Protein AF-A0A429G322-F1 (afdb_monomer)

Radius of gyration: 17.72 Å; Cα contacts (8 Å, |Δi|>4): 418; chains: 1; bounding box: 42×42×48 Å

pLDDT: mean 86.65, std 11.66, range [36.91, 97.56]

Structure (mmCIF, N/CA/C/O backbone):
data_AF-A0A429G322-F1
#
_entry.id   AF-A0A429G322-F1
#
loop_
_atom_site.group_PDB
_atom_site.id
_atom_site.type_symbol
_atom_site.label_atom_id
_atom_site.label_alt_id
_atom_site.label_comp_id
_atom_site.label_asym_id
_atom_site.label_entity_id
_atom_site.label_seq_id
_atom_site.pdbx_PDB_ins_code
_atom_site.Cartn_x
_atom_site.Cartn_y
_atom_site.Cartn_z
_atom_site.occupancy
_atom_site.B_iso_or_equiv
_atom_site.auth_seq_id
_atom_site.auth_comp_id
_atom_site.auth_asym_id
_atom_site.auth_atom_id
_atom_site.pdbx_PDB_model_num
ATOM 1 N N . MET A 1 1 ? 3.717 12.716 -24.609 1.00 58.66 1 MET A N 1
ATOM 2 C CA . MET A 1 1 ? 3.778 13.149 -23.199 1.00 58.66 1 MET A CA 1
ATOM 3 C C . MET A 1 1 ? 2.599 12.546 -22.462 1.00 58.66 1 MET A C 1
ATOM 5 O O . MET A 1 1 ? 1.474 12.696 -22.929 1.00 58.66 1 MET A O 1
ATOM 9 N N . LEU A 1 2 ? 2.857 11.834 -21.370 1.00 76.75 2 LEU A N 1
ATOM 10 C CA . LEU A 1 2 ? 1.829 11.189 -20.549 1.00 76.75 2 LEU A CA 1
ATOM 11 C C . LEU A 1 2 ? 1.474 12.109 -19.375 1.00 76.75 2 LEU A C 1
ATOM 13 O O . LEU A 1 2 ? 2.345 12.768 -18.805 1.00 76.75 2 LEU A O 1
ATOM 17 N N . SER A 1 3 ? 0.197 12.182 -19.001 1.00 86.69 3 SER A N 1
ATOM 18 C CA . SER A 1 3 ? -0.190 12.891 -17.778 1.00 86.69 3 SER A CA 1
ATOM 19 C C . SER A 1 3 ? 0.014 11.977 -16.568 1.00 86.69 3 SER A C 1
ATOM 21 O O . SER A 1 3 ? -0.211 10.767 -16.638 1.00 86.69 3 SER A O 1
ATOM 23 N N . ARG A 1 4 ? 0.401 12.550 -15.422 1.00 86.88 4 ARG A N 1
ATOM 24 C CA . ARG A 1 4 ? 0.518 11.805 -14.152 1.00 86.88 4 ARG A CA 1
ATOM 25 C C . ARG A 1 4 ? -0.772 11.057 -13.808 1.00 86.88 4 ARG A C 1
ATOM 27 O O . ARG A 1 4 ? -0.723 9.937 -13.308 1.00 86.88 4 ARG A O 1
ATOM 34 N N . ARG A 1 5 ? -1.916 11.679 -14.097 1.00 87.69 5 ARG A N 1
ATOM 35 C CA . ARG A 1 5 ? -3.241 11.096 -13.900 1.00 87.69 5 ARG A CA 1
ATOM 36 C C . ARG A 1 5 ? -3.455 9.849 -14.761 1.00 87.69 5 ARG A C 1
ATOM 38 O O . ARG A 1 5 ? -3.854 8.833 -14.212 1.00 87.69 5 ARG A O 1
ATOM 45 N N . ALA A 1 6 ? -3.112 9.896 -16.049 1.00 89.50 6 ALA A N 1
ATOM 46 C CA . ALA A 1 6 ? -3.238 8.740 -16.939 1.00 89.50 6 ALA A CA 1
ATOM 47 C C . ALA A 1 6 ? -2.367 7.557 -16.477 1.00 89.50 6 ALA A C 1
ATOM 49 O O . ALA A 1 6 ? -2.791 6.407 -16.536 1.00 89.50 6 ALA A O 1
ATOM 50 N N . ILE A 1 7 ? -1.166 7.833 -15.952 1.00 91.75 7 ILE A N 1
ATOM 51 C CA . ILE A 1 7 ? -0.297 6.789 -15.386 1.00 91.75 7 ILE A CA 1
ATOM 52 C C . ILE A 1 7 ? -0.931 6.180 -14.128 1.00 91.75 7 ILE A C 1
ATOM 54 O O . ILE A 1 7 ? -0.964 4.961 -13.982 1.00 91.75 7 ILE A O 1
ATOM 58 N N . GLN A 1 8 ? -1.467 7.010 -13.227 1.00 92.31 8 GLN A N 1
ATOM 59 C CA . GLN A 1 8 ? -2.186 6.534 -12.040 1.00 92.31 8 GLN A CA 1
ATOM 60 C C . GLN A 1 8 ? -3.413 5.687 -12.410 1.00 92.31 8 GLN A C 1
ATOM 62 O O . GLN A 1 8 ? -3.610 4.631 -11.817 1.00 92.31 8 GLN A O 1
ATOM 67 N N . GLU A 1 9 ? -4.193 6.100 -13.410 1.00 92.06 9 GLU A N 1
ATOM 68 C CA . GLU A 1 9 ? -5.345 5.345 -13.923 1.00 92.06 9 GLU A CA 1
ATOM 69 C C . GLU A 1 9 ? -4.908 3.988 -14.508 1.00 92.06 9 GLU A C 1
ATOM 71 O O . GLU A 1 9 ? -5.456 2.956 -14.125 1.00 92.06 9 GLU A O 1
ATOM 76 N N . SER A 1 10 ? -3.839 3.953 -15.313 1.00 93.31 10 SER A N 1
ATOM 77 C CA . SER A 1 10 ? -3.232 2.709 -15.825 1.00 93.31 10 SER A CA 1
ATOM 78 C C . SER A 1 10 ? -2.781 1.762 -14.702 1.00 93.31 10 SER A C 1
ATOM 80 O O . SER A 1 10 ? -2.973 0.547 -14.786 1.00 93.31 10 SER A O 1
ATOM 82 N N . ILE A 1 11 ? -2.219 2.294 -13.612 1.00 94.56 11 ILE A N 1
ATOM 83 C CA . ILE A 1 11 ? -1.847 1.501 -12.429 1.00 94.56 11 ILE A CA 1
ATOM 84 C C . ILE A 1 11 ? -3.094 0.926 -11.745 1.00 94.56 11 ILE A C 1
ATOM 86 O O . ILE A 1 11 ? -3.113 -0.258 -11.408 1.00 94.56 11 ILE A O 1
ATOM 90 N N . MET A 1 12 ? -4.150 1.725 -11.574 1.00 93.50 12 MET A N 1
ATOM 91 C CA . MET A 1 12 ? -5.413 1.258 -10.990 1.00 93.50 12 MET A CA 1
ATOM 92 C C . MET A 1 12 ? -6.066 0.160 -11.839 1.00 93.50 12 MET A C 1
ATOM 94 O O . MET A 1 12 ? -6.588 -0.802 -11.279 1.00 93.50 12 MET A O 1
ATOM 98 N N . GLU A 1 13 ? -6.008 0.255 -13.168 1.00 93.06 13 GLU A N 1
ATOM 99 C CA . GLU A 1 13 ? -6.489 -0.797 -14.073 1.00 93.06 13 GLU A CA 1
ATOM 100 C C . GLU A 1 13 ? -5.686 -2.095 -13.942 1.00 93.06 13 GLU A C 1
ATOM 102 O O . GLU A 1 13 ? -6.265 -3.182 -13.919 1.00 93.06 13 GLU A O 1
ATOM 107 N N . LYS A 1 14 ? -4.355 -2.006 -13.829 1.00 94.06 14 LYS A N 1
ATOM 108 C CA . LYS A 1 14 ? -3.494 -3.178 -13.598 1.00 94.06 14 LYS A CA 1
ATOM 109 C C . LYS A 1 14 ? -3.838 -3.867 -12.273 1.00 94.06 14 LYS A C 1
ATOM 111 O O . LYS A 1 14 ? -3.933 -5.092 -12.242 1.00 94.06 14 LYS A O 1
ATOM 116 N N . ILE A 1 15 ? -4.083 -3.089 -11.215 1.00 94.00 15 ILE A N 1
ATOM 117 C CA . ILE A 1 15 ? -4.537 -3.597 -9.909 1.00 94.00 15 ILE A CA 1
ATOM 118 C C . ILE A 1 15 ? -5.898 -4.291 -10.048 1.00 94.00 15 ILE A C 1
ATOM 120 O O . ILE A 1 15 ? -6.074 -5.404 -9.560 1.00 94.00 15 ILE A O 1
ATOM 124 N N . ASP A 1 16 ? -6.853 -3.674 -10.748 1.00 91.50 16 ASP A N 1
ATOM 125 C CA . ASP A 1 16 ? -8.204 -4.217 -10.944 1.00 91.50 16 ASP A CA 1
ATOM 126 C C . ASP A 1 16 ? -8.202 -5.604 -11.598 1.00 91.50 16 ASP A C 1
ATOM 128 O O . ASP A 1 16 ? -8.959 -6.483 -11.191 1.00 91.50 16 ASP A O 1
ATOM 132 N N . ARG A 1 17 ? -7.278 -5.829 -12.542 1.00 89.00 17 ARG A N 1
ATOM 133 C CA . ARG A 1 17 ? -7.058 -7.119 -13.220 1.00 89.00 17 ARG A CA 1
ATOM 134 C C . ARG A 1 17 ? -6.458 -8.211 -12.323 1.00 89.00 17 ARG A C 1
ATOM 136 O O . ARG A 1 17 ? -6.162 -9.290 -12.823 1.00 89.00 17 ARG A O 1
ATOM 143 N N . GLY A 1 18 ? -6.267 -7.956 -11.029 1.00 79.38 18 GLY A N 1
ATOM 144 C CA . GLY A 1 18 ? -5.768 -8.949 -10.075 1.00 79.38 18 GLY A CA 1
ATOM 145 C C . GLY A 1 18 ? -4.252 -9.137 -10.100 1.00 79.38 18 GLY A C 1
ATOM 146 O O . GLY A 1 18 ? -3.756 -10.122 -9.565 1.00 79.38 18 GLY A O 1
ATOM 147 N N . ARG A 1 19 ? -3.508 -8.217 -10.725 1.00 81.44 19 ARG A N 1
ATOM 148 C CA . ARG A 1 19 ? -2.048 -8.310 -10.820 1.00 81.44 19 ARG A CA 1
ATOM 149 C C . ARG A 1 19 ? -1.381 -7.859 -9.531 1.00 81.44 19 ARG A C 1
ATOM 151 O O . ARG A 1 19 ? -1.861 -6.934 -8.870 1.00 81.44 19 ARG A O 1
ATOM 158 N N . ILE A 1 20 ? -0.218 -8.431 -9.236 1.00 93.56 20 ILE A N 1
ATOM 159 C CA . ILE A 1 20 ? 0.733 -7.749 -8.359 1.00 93.56 20 ILE A CA 1
ATOM 160 C C . ILE A 1 20 ? 1.298 -6.572 -9.146 1.00 93.56 20 ILE A C 1
ATOM 162 O O . ILE A 1 20 ? 1.860 -6.751 -10.226 1.00 93.56 20 ILE A O 1
ATOM 166 N N . VAL A 1 21 ? 1.148 -5.364 -8.617 1.00 95.94 21 VAL A N 1
ATOM 167 C CA . VAL A 1 21 ? 1.662 -4.154 -9.251 1.00 95.94 21 VAL A CA 1
ATOM 168 C C . VAL A 1 21 ? 2.811 -3.589 -8.439 1.00 95.94 21 VAL A C 1
ATOM 170 O O . VAL A 1 21 ? 2.667 -3.314 -7.255 1.00 95.94 21 VAL A O 1
ATOM 173 N N . VAL A 1 22 ? 3.950 -3.375 -9.084 1.00 95.50 22 VAL A N 1
ATOM 174 C CA . VAL A 1 22 ? 5.116 -2.727 -8.488 1.00 95.50 22 VAL A CA 1
ATOM 175 C C . VAL A 1 22 ? 5.270 -1.347 -9.104 1.00 95.50 22 VAL A C 1
ATOM 177 O O . VAL A 1 22 ? 5.522 -1.225 -10.295 1.00 95.50 22 VAL A O 1
ATOM 180 N N . LEU A 1 23 ? 5.133 -0.303 -8.296 1.00 96.06 23 LEU A N 1
ATOM 181 C CA . LEU A 1 23 ? 5.340 1.087 -8.675 1.00 96.06 23 LEU A CA 1
ATOM 182 C C . LEU A 1 23 ? 6.646 1.605 -8.069 1.00 96.06 23 LEU A C 1
ATOM 184 O O . LEU A 1 23 ? 6.724 1.913 -6.874 1.00 96.06 23 LEU A O 1
ATOM 188 N N . ILE A 1 24 ? 7.650 1.768 -8.923 1.00 95.31 24 ILE A N 1
ATOM 189 C CA . ILE A 1 24 ? 8.913 2.422 -8.584 1.00 95.31 24 ILE A CA 1
ATOM 190 C C . ILE A 1 24 ? 8.835 3.845 -9.121 1.00 95.31 24 ILE A C 1
ATOM 192 O O . ILE A 1 24 ? 8.855 4.051 -10.329 1.00 95.31 24 ILE A O 1
ATOM 196 N N . ALA A 1 25 ? 8.682 4.830 -8.240 1.00 94.19 25 ALA A N 1
ATOM 197 C CA . ALA A 1 25 ? 8.515 6.221 -8.650 1.00 94.19 25 ALA A CA 1
ATOM 198 C C . ALA A 1 25 ? 9.037 7.205 -7.591 1.00 94.19 25 ALA A C 1
ATOM 200 O O . ALA A 1 25 ? 8.953 6.914 -6.387 1.00 94.19 25 ALA A O 1
ATOM 201 N N . PRO A 1 26 ? 9.494 8.412 -7.990 1.00 89.94 26 PRO A N 1
ATOM 202 C CA . PRO A 1 26 ? 10.006 9.414 -7.063 1.00 89.94 26 PRO A CA 1
ATOM 203 C C . PRO A 1 26 ? 8.988 9.756 -5.972 1.00 89.94 26 PRO A C 1
ATOM 205 O O . PRO A 1 26 ? 7.774 9.627 -6.152 1.00 89.94 26 PRO A O 1
ATOM 208 N N . THR A 1 27 ? 9.464 10.235 -4.826 1.00 85.75 27 THR A N 1
ATOM 209 C CA . THR A 1 27 ? 8.611 10.622 -3.686 1.00 85.75 27 THR A CA 1
ATOM 210 C C . THR A 1 27 ? 7.528 11.635 -4.079 1.00 85.75 27 THR A C 1
ATOM 212 O O . THR A 1 27 ? 6.381 11.517 -3.652 1.00 85.75 27 THR A O 1
ATOM 215 N N . SER A 1 28 ? 7.835 12.555 -4.995 1.00 85.00 28 SER A N 1
ATOM 216 C CA . SER A 1 28 ? 6.903 13.567 -5.511 1.00 85.00 28 SER A CA 1
ATOM 217 C C . SER A 1 28 ? 5.832 13.042 -6.481 1.00 85.00 28 SER A C 1
ATOM 219 O O . SER A 1 28 ? 4.905 13.780 -6.819 1.00 85.00 28 SER A O 1
ATOM 221 N N . PHE A 1 29 ? 5.881 11.771 -6.900 1.00 89.56 29 PHE A N 1
ATOM 222 C CA . PHE A 1 29 ? 4.860 11.168 -7.772 1.00 89.56 29 PHE A CA 1
ATOM 223 C C . PHE A 1 29 ? 3.503 10.968 -7.062 1.00 89.56 29 PHE A C 1
ATOM 225 O O . PHE A 1 29 ? 2.481 10.705 -7.700 1.00 89.56 29 PHE A O 1
ATOM 232 N N . GLY A 1 30 ? 3.463 11.126 -5.733 1.00 90.69 30 GLY A N 1
ATOM 233 C CA . GLY A 1 30 ? 2.281 10.977 -4.873 1.00 90.69 30 GLY A CA 1
ATOM 234 C C . GLY A 1 30 ? 1.684 9.577 -4.897 1.00 90.69 30 GLY A C 1
ATOM 235 O O . GLY A 1 30 ? 0.487 9.408 -5.127 1.00 90.69 30 GLY A O 1
ATOM 236 N N . LYS A 1 31 ? 2.544 8.595 -4.620 1.00 93.62 31 LYS A N 1
ATOM 237 C CA . LYS A 1 31 ? 2.195 7.186 -4.399 1.00 93.62 31 LYS A CA 1
ATOM 238 C C . LYS A 1 31 ? 1.157 7.048 -3.277 1.00 93.62 31 LYS A C 1
ATOM 240 O O . LYS A 1 31 ? 0.107 6.457 -3.477 1.00 93.62 31 LYS A O 1
ATOM 245 N N . SER A 1 32 ? 1.366 7.746 -2.165 1.00 92.50 32 SER A N 1
ATOM 246 C CA . SER A 1 32 ? 0.436 7.785 -1.033 1.00 92.50 32 SER A CA 1
ATOM 247 C C . SER A 1 32 ? -0.965 8.308 -1.397 1.00 92.50 32 SER A C 1
ATOM 249 O O . SER A 1 32 ? -1.968 7.797 -0.907 1.00 92.50 32 SER A O 1
ATOM 251 N N . THR A 1 33 ? -1.058 9.302 -2.292 1.00 93.12 33 THR A N 1
ATOM 252 C CA . THR A 1 33 ? -2.346 9.809 -2.804 1.00 93.12 33 THR A CA 1
ATOM 253 C C . THR A 1 33 ? -3.028 8.797 -3.723 1.00 93.12 33 THR A C 1
ATOM 255 O O . THR A 1 33 ? -4.246 8.663 -3.679 1.00 93.12 33 THR A O 1
ATOM 258 N N . LEU A 1 34 ? -2.262 8.069 -4.543 1.00 95.06 34 LEU A N 1
ATOM 259 C CA . LEU A 1 34 ? -2.790 6.956 -5.336 1.00 95.06 34 LEU A CA 1
ATOM 260 C C . LEU A 1 34 ? -3.378 5.865 -4.425 1.00 95.06 34 LEU A C 1
ATOM 262 O O . LEU A 1 34 ? -4.475 5.389 -4.701 1.00 95.06 34 LEU A O 1
ATOM 266 N N . ILE A 1 35 ? -2.701 5.520 -3.325 1.00 95.81 35 ILE A N 1
ATOM 267 C CA . ILE A 1 35 ? -3.211 4.549 -2.343 1.00 95.81 35 ILE A CA 1
ATOM 268 C C . ILE A 1 35 ? -4.532 5.031 -1.728 1.00 95.81 35 ILE A C 1
ATOM 270 O O . ILE A 1 35 ? -5.492 4.267 -1.672 1.00 95.81 35 ILE A O 1
ATOM 274 N N . ALA A 1 36 ? -4.625 6.306 -1.341 1.00 94.56 36 ALA A N 1
ATOM 275 C CA . ALA A 1 36 ? -5.877 6.870 -0.838 1.00 94.56 36 ALA A CA 1
ATOM 276 C C . ALA A 1 36 ? -7.014 6.795 -1.876 1.00 94.56 36 ALA A C 1
ATOM 278 O O . ALA A 1 36 ? -8.112 6.364 -1.540 1.00 94.56 36 ALA A O 1
ATOM 279 N N . LYS A 1 37 ? -6.746 7.114 -3.151 1.00 94.06 37 LYS A N 1
ATOM 280 C CA . LYS A 1 37 ? -7.729 6.977 -4.244 1.00 94.06 37 LYS A CA 1
ATOM 281 C C . LYS A 1 37 ? -8.164 5.532 -4.486 1.00 94.06 37 LYS A C 1
ATOM 283 O O . LYS A 1 37 ? -9.325 5.287 -4.798 1.00 94.06 37 LYS A O 1
ATOM 288 N N . LEU A 1 38 ? -7.271 4.552 -4.315 1.00 95.44 38 LEU A N 1
ATOM 289 C CA . LEU A 1 38 ? -7.644 3.136 -4.419 1.00 95.44 38 LEU A CA 1
ATOM 290 C C . LEU A 1 38 ? -8.746 2.763 -3.423 1.00 95.44 38 LEU A C 1
ATOM 292 O O . LEU A 1 38 ? -9.568 1.904 -3.742 1.00 95.44 38 LEU A O 1
ATOM 296 N N . CYS A 1 39 ? -8.822 3.440 -2.274 1.00 94.69 39 CYS A N 1
ATOM 297 C CA . CYS A 1 39 ? -9.881 3.231 -1.295 1.00 94.69 39 CYS A CA 1
ATOM 298 C C . CYS A 1 39 ? -11.281 3.585 -1.826 1.00 94.69 39 CYS A C 1
ATOM 300 O O . CYS A 1 39 ? -12.265 3.073 -1.297 1.00 94.69 39 CYS A O 1
ATOM 302 N N . GLU A 1 40 ? -11.422 4.413 -2.866 1.00 92.69 40 GLU A N 1
ATOM 303 C CA . GLU A 1 40 ? -12.729 4.702 -3.481 1.00 92.69 40 GLU A CA 1
ATOM 304 C C . GLU A 1 40 ? -13.315 3.457 -4.147 1.00 92.69 40 GLU A C 1
ATOM 306 O O . GLU A 1 40 ? -14.518 3.213 -4.060 1.00 92.69 40 GLU A O 1
ATOM 311 N N . LYS A 1 41 ? -12.465 2.612 -4.740 1.00 93.25 41 LYS A N 1
ATOM 312 C CA . LYS A 1 41 ? -12.878 1.415 -5.485 1.00 93.25 41 LYS A CA 1
ATOM 313 C C . LYS A 1 41 ? -12.730 0.128 -4.675 1.00 93.25 41 LYS A C 1
ATOM 315 O O . LYS A 1 41 ? -13.624 -0.714 -4.706 1.00 93.25 41 LYS A O 1
ATOM 320 N N . PHE A 1 42 ? -11.660 0.003 -3.901 1.00 95.06 42 PHE A N 1
ATOM 321 C CA . PHE A 1 42 ? -11.286 -1.225 -3.208 1.00 95.06 42 PHE A CA 1
ATOM 322 C C . PHE A 1 42 ? -11.278 -1.054 -1.688 1.00 95.06 42 PHE A C 1
ATOM 324 O O . PHE A 1 42 ? -11.198 0.052 -1.155 1.00 95.06 42 PHE A O 1
ATOM 331 N N . ARG A 1 43 ? -11.306 -2.178 -0.968 1.00 96.50 43 ARG A N 1
ATOM 332 C CA . ARG A 1 43 ? -10.800 -2.208 0.409 1.00 96.50 43 ARG A CA 1
ATOM 333 C C . ARG A 1 43 ? -9.275 -2.17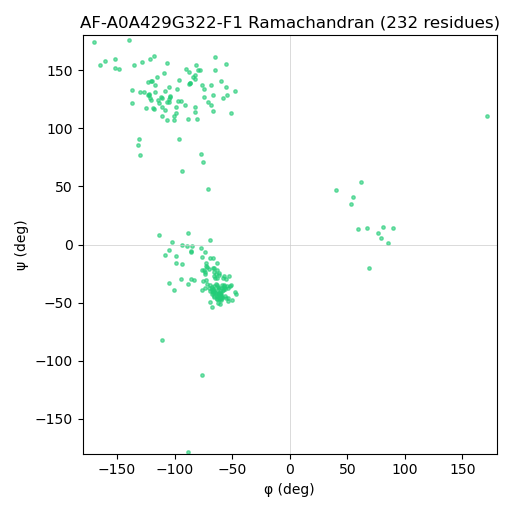1 0.332 1.00 96.50 43 ARG A C 1
ATOM 335 O O . ARG A 1 43 ? -8.700 -2.920 -0.452 1.00 96.50 43 ARG A O 1
ATOM 342 N N . VAL A 1 44 ? -8.626 -1.336 1.135 1.00 97.56 44 VAL A N 1
ATOM 343 C CA . VAL A 1 44 ? -7.172 -1.130 1.107 1.00 97.56 44 VAL A CA 1
ATOM 344 C C . VAL A 1 44 ? -6.589 -1.333 2.500 1.00 97.56 44 VAL A C 1
ATOM 346 O O . VAL A 1 44 ? -7.121 -0.815 3.481 1.00 97.56 44 VAL A O 1
ATOM 349 N N . LEU A 1 45 ? -5.530 -2.128 2.596 1.00 97.44 45 LEU A N 1
ATOM 350 C CA . LEU A 1 45 ? -4.629 -2.175 3.746 1.00 97.44 45 LEU A CA 1
ATOM 351 C C . LEU A 1 45 ? -3.297 -1.587 3.297 1.00 97.44 45 LEU A C 1
ATOM 353 O O . LEU A 1 45 ? -2.605 -2.189 2.485 1.00 97.44 45 LEU A O 1
ATOM 357 N N . ASP A 1 46 ? -2.979 -0.412 3.811 1.00 97.38 46 ASP A N 1
ATOM 358 C CA . ASP A 1 46 ? -1.754 0.318 3.531 1.00 97.38 46 ASP A CA 1
ATOM 359 C C . ASP A 1 46 ? -0.745 0.086 4.654 1.00 97.38 46 ASP A C 1
ATOM 361 O O . ASP A 1 46 ? -0.986 0.453 5.808 1.00 97.38 46 ASP A O 1
ATOM 365 N N . MET A 1 47 ? 0.348 -0.594 4.325 1.00 95.50 47 MET A N 1
ATOM 366 C CA . MET A 1 47 ? 1.410 -0.959 5.248 1.00 95.50 47 MET A CA 1
ATOM 367 C C . MET A 1 47 ? 2.569 0.026 5.123 1.00 95.50 47 MET A C 1
ATOM 369 O O . MET A 1 47 ? 3.215 0.121 4.082 1.00 95.50 47 MET A O 1
ATOM 373 N N . LEU A 1 48 ? 2.858 0.717 6.222 1.00 93.75 48 LEU A N 1
ATOM 374 C CA . LEU A 1 48 ? 3.897 1.732 6.320 1.00 93.75 48 LEU A CA 1
ATOM 375 C C . LEU A 1 48 ? 5.076 1.238 7.176 1.00 93.75 48 LEU A C 1
ATOM 377 O O . LEU A 1 48 ? 4.880 0.527 8.168 1.00 93.75 48 LEU A O 1
ATOM 381 N N . PRO A 1 49 ? 6.311 1.668 6.877 1.00 88.00 49 PRO A N 1
ATOM 382 C CA . PRO A 1 49 ? 7.483 1.307 7.671 1.00 88.00 49 PRO A CA 1
ATOM 383 C C . PRO A 1 49 ? 7.578 2.045 9.002 1.00 88.00 49 PRO A C 1
ATOM 385 O O . PRO A 1 49 ? 8.091 1.494 9.971 1.00 88.00 49 PRO A O 1
ATOM 388 N N . LEU A 1 50 ? 7.083 3.281 9.081 1.00 84.62 50 LEU A N 1
ATOM 389 C CA . LEU A 1 50 ? 7.242 4.122 10.266 1.00 84.62 50 LEU A CA 1
ATOM 390 C C . LEU A 1 50 ? 5.890 4.500 10.866 1.00 84.62 50 LEU A C 1
ATOM 392 O O . LEU A 1 50 ? 4.946 4.852 10.164 1.00 84.62 50 LEU A O 1
ATOM 396 N N . ARG A 1 51 ? 5.817 4.515 12.202 1.00 77.19 51 ARG A N 1
ATOM 397 C CA . ARG A 1 51 ? 4.620 4.979 12.928 1.00 77.19 51 ARG A CA 1
ATOM 398 C C . ARG A 1 51 ? 4.346 6.470 12.715 1.00 77.19 51 ARG A C 1
ATOM 400 O O . ARG A 1 51 ? 3.196 6.887 12.789 1.00 77.19 51 ARG A O 1
ATOM 407 N N . SER A 1 52 ? 5.387 7.266 12.464 1.00 75.62 52 SER A N 1
ATOM 408 C CA . SER A 1 52 ? 5.304 8.727 12.342 1.00 75.62 52 SER A CA 1
ATOM 409 C C . SER A 1 52 ? 4.498 9.199 11.133 1.00 75.62 52 SER A C 1
ATOM 411 O O . SER A 1 52 ? 3.898 10.264 11.198 1.00 75.62 52 SER A O 1
ATOM 413 N N . ILE A 1 53 ? 4.437 8.401 10.065 1.00 85.88 53 ILE A N 1
ATOM 414 C CA . ILE A 1 53 ? 3.754 8.758 8.811 1.00 85.88 53 ILE A CA 1
ATOM 415 C C . ILE A 1 53 ? 2.298 8.274 8.747 1.00 85.88 53 ILE A C 1
ATOM 417 O O . ILE A 1 53 ? 1.594 8.542 7.776 1.00 85.88 53 ILE A O 1
ATOM 421 N N . ILE A 1 54 ? 1.816 7.592 9.793 1.00 91.00 54 ILE A N 1
ATOM 422 C CA . ILE A 1 54 ? 0.443 7.071 9.846 1.00 91.00 54 ILE A CA 1
ATOM 423 C C . ILE A 1 54 ? -0.584 8.199 9.811 1.00 91.00 54 ILE A C 1
ATOM 425 O O . ILE A 1 54 ? -1.570 8.091 9.089 1.00 91.00 54 ILE A O 1
ATOM 429 N N . LYS A 1 55 ? -0.369 9.272 10.583 1.00 92.94 55 LYS A N 1
ATOM 430 C CA . LYS A 1 55 ? -1.329 10.381 10.669 1.00 92.94 55 LYS A CA 1
ATOM 431 C C . LYS A 1 55 ? -1.545 11.026 9.296 1.00 92.94 55 LYS A C 1
ATOM 433 O O . LYS A 1 55 ? -2.684 11.111 8.847 1.00 92.94 55 LYS A O 1
ATOM 438 N N . ASP A 1 56 ? -0.458 11.380 8.615 1.00 92.31 56 ASP A N 1
ATOM 439 C CA . ASP A 1 56 ? -0.492 11.999 7.286 1.00 92.31 56 ASP A CA 1
ATOM 440 C C . ASP A 1 56 ? -1.196 11.109 6.254 1.00 92.31 56 ASP A C 1
ATOM 442 O O . ASP A 1 56 ? -1.866 11.595 5.340 1.00 92.31 56 ASP A O 1
ATOM 446 N N . GLN A 1 57 ? -1.039 9.789 6.374 1.00 95.00 57 GLN A N 1
ATOM 447 C CA . GLN A 1 57 ? -1.692 8.850 5.473 1.00 95.00 57 GLN A CA 1
ATOM 448 C C . GLN A 1 57 ? -3.179 8.668 5.787 1.00 95.00 57 GLN A C 1
ATOM 450 O O . GLN A 1 57 ? -4.000 8.623 4.868 1.00 95.00 57 GLN A O 1
ATOM 455 N N . LEU A 1 58 ? -3.549 8.637 7.067 1.00 95.75 58 LEU A N 1
ATOM 456 C CA . LEU A 1 58 ? -4.947 8.628 7.490 1.00 95.75 58 LEU A CA 1
ATOM 457 C C . LEU A 1 58 ? -5.679 9.890 7.028 1.00 95.75 58 LEU A C 1
ATOM 459 O O . LEU A 1 58 ? -6.793 9.775 6.529 1.00 95.75 58 LEU A O 1
ATOM 463 N N . GLU A 1 59 ? -5.058 11.068 7.120 1.00 94.62 59 GLU A N 1
ATOM 464 C CA . GLU A 1 59 ? -5.626 12.326 6.609 1.00 94.62 59 GLU A CA 1
ATOM 465 C C . GLU A 1 59 ? -5.972 12.234 5.117 1.00 94.62 59 GLU A C 1
ATOM 467 O O . GLU A 1 59 ? -7.077 12.597 4.714 1.00 94.62 59 GLU A O 1
ATOM 472 N N . LYS A 1 60 ? -5.082 11.663 4.294 1.00 94.62 60 LYS A N 1
ATOM 473 C CA . LYS A 1 60 ? -5.347 11.442 2.859 1.00 94.62 60 LYS A CA 1
ATOM 474 C C . LYS A 1 60 ? -6.470 10.435 2.615 1.00 94.62 60 LYS A C 1
ATOM 476 O O . LYS A 1 60 ? -7.261 10.607 1.692 1.00 94.62 60 LYS A O 1
ATOM 481 N N . MET A 1 61 ? -6.545 9.367 3.409 1.00 95.25 61 MET A N 1
ATOM 482 C CA . MET A 1 61 ? -7.635 8.397 3.279 1.00 95.25 61 MET A CA 1
ATOM 483 C C . MET A 1 61 ? -8.978 9.002 3.689 1.00 95.25 61 MET A C 1
ATOM 485 O O . MET A 1 61 ? -9.974 8.761 3.017 1.00 95.25 61 MET A O 1
ATOM 489 N N . VAL A 1 62 ? -9.014 9.806 4.751 1.00 95.00 62 VAL A N 1
ATOM 490 C CA . VAL A 1 62 ? -10.230 10.450 5.275 1.00 95.00 62 VAL A CA 1
ATOM 491 C C . VAL A 1 62 ? -10.676 11.645 4.423 1.00 95.00 62 VAL A C 1
ATOM 493 O O . VAL A 1 62 ? -11.853 11.983 4.411 1.00 95.00 62 VAL A O 1
ATOM 496 N N . SER A 1 63 ? -9.788 12.263 3.642 1.00 92.50 63 SER A N 1
ATOM 497 C CA . SER A 1 63 ? -10.215 13.233 2.621 1.00 92.50 63 SER A CA 1
ATOM 498 C C . SER A 1 63 ? -10.891 12.575 1.413 1.00 92.50 63 SER A C 1
ATOM 500 O O . SER A 1 63 ? -11.562 13.251 0.638 1.00 92.50 63 SER A O 1
ATOM 502 N N . THR A 1 64 ? -10.725 11.259 1.261 1.00 91.38 64 THR A N 1
ATOM 503 C CA . THR A 1 64 ? -11.276 10.462 0.157 1.00 91.38 64 THR A CA 1
ATOM 504 C C . THR A 1 64 ? -12.483 9.621 0.602 1.00 91.38 64 THR A C 1
ATOM 506 O O . THR A 1 64 ? -13.420 9.386 -0.156 1.00 91.38 64 THR A O 1
ATOM 509 N N . LEU A 1 65 ? -12.478 9.157 1.852 1.00 92.44 65 LEU A N 1
ATOM 510 C CA . LEU A 1 65 ? -13.504 8.319 2.463 1.00 92.44 65 LEU A CA 1
ATOM 511 C C . LEU A 1 65 ? -14.108 8.982 3.696 1.00 92.44 65 LEU A C 1
ATOM 513 O O . LEU A 1 65 ? -13.471 9.770 4.379 1.00 92.44 65 LEU A O 1
ATOM 517 N N . ARG A 1 66 ? -15.306 8.546 4.090 1.00 91.81 66 ARG A N 1
ATOM 518 C CA . ARG A 1 66 ? -15.844 8.890 5.411 1.00 91.81 66 ARG A CA 1
ATOM 519 C C . ARG A 1 66 ? -14.920 8.386 6.526 1.00 91.81 66 ARG A C 1
ATOM 521 O O . ARG A 1 66 ? -14.435 7.256 6.466 1.00 91.81 66 ARG A O 1
ATOM 528 N N . ALA A 1 67 ? -14.745 9.186 7.577 1.00 91.88 67 ALA A N 1
ATOM 529 C CA . ALA A 1 67 ? -13.849 8.865 8.691 1.00 91.88 67 ALA A CA 1
ATOM 530 C C . ALA A 1 67 ? -14.173 7.532 9.396 1.00 91.88 67 ALA A C 1
ATOM 532 O O . ALA A 1 67 ? -13.266 6.811 9.796 1.00 91.88 67 ALA A O 1
ATOM 533 N N . ASP A 1 68 ? -15.453 7.161 9.495 1.00 93.75 68 ASP A N 1
ATOM 534 C CA . ASP A 1 68 ? -15.902 5.884 10.075 1.00 93.75 68 ASP A CA 1
ATOM 535 C C . ASP A 1 68 ? -15.494 4.650 9.249 1.00 93.75 68 ASP A C 1
ATOM 537 O O . ASP A 1 68 ? -15.414 3.535 9.773 1.00 93.75 68 ASP A O 1
ATOM 541 N N . SER A 1 69 ? -15.191 4.859 7.968 1.00 96.12 69 SER A N 1
ATOM 542 C CA . SER A 1 69 ? -14.739 3.843 7.017 1.00 96.12 69 SER A CA 1
ATOM 543 C C . SER A 1 69 ? -13.218 3.671 7.002 1.00 96.12 69 SER A C 1
ATOM 545 O O . SER A 1 69 ? -12.717 2.818 6.260 1.00 96.12 69 SER A O 1
ATOM 547 N N . VAL A 1 70 ? -12.493 4.454 7.810 1.00 97.25 70 VAL A N 1
ATOM 548 C CA . VAL A 1 70 ? -11.033 4.430 7.931 1.00 97.25 70 VAL A CA 1
ATOM 549 C C . VAL A 1 70 ? -10.629 4.018 9.346 1.00 97.25 70 VAL A C 1
ATOM 551 O O . VAL A 1 70 ? -11.222 4.445 10.333 1.00 97.25 70 VAL A O 1
ATOM 554 N N . GLY A 1 71 ? -9.631 3.149 9.457 1.00 96.75 71 GLY A N 1
ATOM 555 C CA . GLY A 1 71 ? -9.059 2.744 10.738 1.00 96.75 71 GLY A CA 1
ATOM 556 C C . GLY A 1 71 ? -7.550 2.629 10.672 1.00 96.75 71 GLY A C 1
ATOM 557 O O . GLY A 1 71 ? -6.943 2.758 9.609 1.00 96.75 71 GLY A O 1
ATOM 558 N N . PHE A 1 72 ? -6.938 2.353 11.818 1.00 96.25 72 PHE A N 1
ATOM 559 C CA . PHE A 1 72 ? -5.503 2.105 11.867 1.00 96.25 72 PHE A CA 1
ATOM 560 C C . PHE A 1 72 ? -5.129 0.903 12.727 1.00 96.25 72 PHE A C 1
ATOM 562 O O . PHE A 1 72 ? -5.835 0.527 13.667 1.00 96.25 72 PHE A O 1
ATOM 569 N N . LEU A 1 73 ? -3.980 0.319 12.409 1.00 93.12 73 LEU A N 1
ATOM 570 C CA . LEU A 1 73 ? -3.392 -0.814 13.108 1.00 93.12 73 LEU A CA 1
ATOM 571 C C . LEU A 1 73 ? -1.916 -0.518 13.382 1.00 93.12 73 LEU A C 1
ATOM 573 O O . LEU A 1 73 ? -1.024 -0.855 12.607 1.00 93.12 73 LEU A O 1
ATOM 577 N N . ALA A 1 74 ? -1.662 0.163 14.495 1.00 90.38 74 ALA A N 1
ATOM 578 C CA . ALA A 1 74 ? -0.313 0.486 14.935 1.00 90.38 74 ALA A CA 1
ATOM 579 C C . ALA A 1 74 ? -0.224 0.618 16.453 1.00 90.38 74 ALA A C 1
ATOM 581 O O . ALA A 1 74 ? -1.214 0.901 17.138 1.00 90.38 74 ALA A O 1
ATOM 582 N N . GLY A 1 75 ? 0.998 0.485 16.973 1.00 86.19 75 GLY A N 1
ATOM 583 C CA . GLY A 1 75 ? 1.358 0.765 18.365 1.00 86.19 75 GLY A CA 1
ATOM 584 C C . GLY A 1 75 ? 1.344 2.260 18.710 1.00 86.19 75 GLY A C 1
ATOM 585 O O . GLY A 1 75 ? 2.317 2.765 19.265 1.00 86.19 75 GLY A O 1
ATOM 586 N N . LEU A 1 76 ? 0.279 2.966 18.327 1.00 85.88 76 LEU A N 1
ATOM 587 C CA . LEU A 1 76 ? -0.029 4.347 18.695 1.00 85.88 76 LEU A CA 1
ATOM 588 C C . LEU A 1 76 ? -1.184 4.358 19.705 1.00 85.88 76 LEU A C 1
ATOM 590 O O . LEU A 1 76 ? -1.949 3.397 19.778 1.00 85.88 76 LEU A O 1
ATOM 594 N N . GLY A 1 77 ? -1.294 5.418 20.504 1.00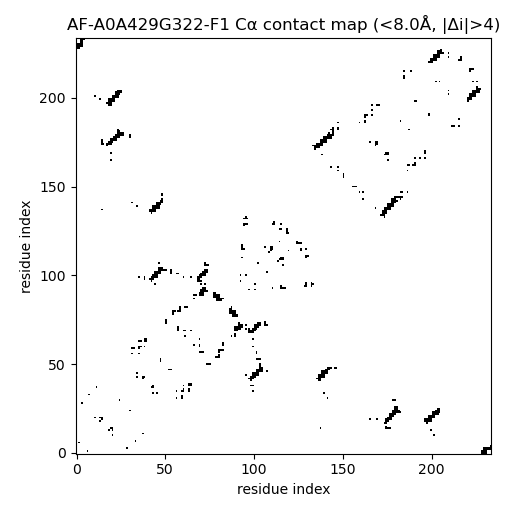 86.12 77 GLY A N 1
ATOM 595 C CA . GLY A 1 77 ? -2.414 5.619 21.426 1.00 86.12 77 GLY A CA 1
ATOM 596 C C . GLY A 1 77 ? -3.668 6.079 20.683 1.00 86.12 77 GLY A C 1
ATOM 597 O O . GLY A 1 77 ? -4.252 5.329 19.902 1.00 86.12 77 GLY A O 1
ATOM 598 N N . GLU A 1 78 ? -4.065 7.323 20.932 1.00 91.06 78 GLU A N 1
ATOM 599 C CA . GLU A 1 78 ? -5.112 8.010 20.178 1.00 91.06 78 GLU A CA 1
ATOM 600 C C . GLU A 1 78 ? -4.518 8.686 18.936 1.00 91.06 78 GLU A C 1
ATOM 602 O O . GLU A 1 78 ? -3.442 9.282 19.005 1.00 91.06 78 GLU A O 1
ATOM 607 N N . VAL A 1 79 ? -5.225 8.606 17.808 1.00 93.31 79 VAL A N 1
ATOM 608 C CA . VAL A 1 79 ? -4.871 9.316 16.575 1.00 93.31 79 VAL A CA 1
ATOM 609 C C . VAL A 1 79 ? -6.044 10.200 16.173 1.00 93.31 79 VAL A C 1
ATOM 611 O O . VAL A 1 79 ? -7.183 9.737 16.083 1.00 93.31 79 VAL A O 1
ATOM 614 N N . ARG A 1 80 ? -5.755 11.480 15.934 1.00 94.69 80 ARG A N 1
ATOM 615 C CA . ARG A 1 80 ? -6.704 12.449 15.386 1.00 94.69 80 ARG A CA 1
ATOM 616 C C . ARG A 1 80 ? -6.179 13.006 14.077 1.00 94.69 80 ARG A C 1
ATOM 618 O O . ARG A 1 80 ? -4.979 13.264 13.964 1.00 94.69 80 ARG A O 1
ATOM 625 N N . VAL A 1 81 ? -7.082 13.183 13.128 1.00 94.00 81 VAL A N 1
ATOM 626 C CA . VAL A 1 81 ? -6.824 13.776 11.816 1.00 94.00 81 VAL A CA 1
ATOM 627 C C . VAL A 1 81 ? -7.595 15.082 11.701 1.00 94.00 81 VAL A C 1
ATOM 629 O O . VAL A 1 81 ? -8.702 15.188 12.232 1.00 94.00 81 VAL A O 1
ATOM 632 N N . GLU A 1 82 ? -7.014 16.069 11.031 1.00 91.69 82 GLU A N 1
ATOM 633 C CA . GLU A 1 82 ? -7.690 17.341 10.773 1.00 91.69 82 GLU A CA 1
ATOM 634 C C . GLU A 1 82 ? -8.355 17.301 9.394 1.00 91.69 82 GLU A C 1
ATOM 636 O O . GLU A 1 82 ? -7.694 17.065 8.382 1.00 91.69 82 GLU A O 1
ATOM 641 N N . LEU A 1 83 ? -9.665 17.542 9.339 1.00 87.31 83 LEU A N 1
ATOM 642 C CA . LEU A 1 83 ? -10.422 17.624 8.091 1.00 87.31 83 LEU A CA 1
ATOM 643 C C . LEU A 1 83 ? -11.381 18.813 8.154 1.00 87.31 83 LEU A C 1
ATOM 645 O O . LEU A 1 83 ? -12.213 18.893 9.054 1.00 87.31 83 LEU A O 1
ATOM 649 N N . GLU A 1 84 ? -11.256 19.745 7.204 1.00 85.50 84 GLU A 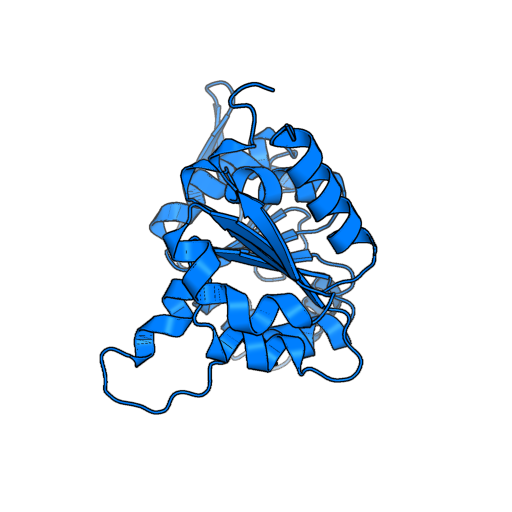N 1
ATOM 650 C CA . GLU A 1 84 ? -12.120 20.937 7.110 1.00 85.50 84 GLU A CA 1
ATOM 651 C C . GLU A 1 84 ? -12.191 21.750 8.422 1.00 85.50 84 GLU A C 1
ATOM 653 O O . GLU A 1 84 ? -13.226 22.302 8.784 1.00 85.50 84 GLU A O 1
ATOM 658 N N . GLY A 1 85 ? -11.076 21.809 9.160 1.00 86.00 85 GLY A N 1
ATOM 659 C CA . GLY A 1 85 ? -10.988 22.506 10.449 1.00 86.00 85 GLY A CA 1
ATOM 660 C C . GLY A 1 85 ? -11.573 21.741 11.643 1.00 86.00 85 GLY A C 1
ATOM 661 O O . GLY A 1 85 ? -11.625 22.295 12.739 1.00 86.00 85 GLY A O 1
ATOM 662 N N . ASN A 1 86 ? -11.996 20.487 11.453 1.00 89.38 86 ASN A N 1
ATOM 663 C CA . ASN A 1 86 ? -12.464 19.605 12.518 1.00 89.38 86 ASN A CA 1
ATOM 664 C C . ASN A 1 86 ? -11.414 18.545 12.866 1.00 89.38 86 ASN A C 1
ATOM 666 O O . ASN A 1 86 ? -10.892 17.860 11.985 1.00 89.38 86 ASN A O 1
ATOM 670 N N . SER A 1 87 ? -11.203 18.338 14.168 1.00 94.62 87 SER A N 1
ATOM 671 C CA . SER A 1 87 ? -10.340 17.276 14.688 1.00 94.62 87 SER A CA 1
ATOM 672 C C . SER A 1 87 ? -11.146 15.994 14.886 1.00 94.62 87 SER A C 1
ATOM 674 O O . SER A 1 87 ? -11.978 15.897 15.795 1.00 94.62 87 SER A O 1
ATOM 676 N N . ILE A 1 88 ? -10.920 15.001 14.029 1.00 95.44 88 ILE A N 1
ATOM 677 C CA . ILE A 1 88 ? -11.674 13.745 14.007 1.00 95.44 88 ILE A CA 1
ATOM 678 C C . ILE A 1 88 ? -10.816 12.635 14.605 1.00 95.44 88 ILE A C 1
ATOM 680 O O . ILE A 1 88 ? -9.702 12.375 14.151 1.00 95.44 88 ILE A O 1
ATOM 684 N N . LYS A 1 89 ? -11.346 11.942 15.614 1.00 95.81 89 LYS A N 1
ATOM 685 C CA . LYS A 1 89 ? -10.703 10.751 16.172 1.00 95.81 89 LYS A CA 1
ATOM 686 C C . LYS A 1 89 ? -10.869 9.576 15.211 1.00 95.81 89 LYS A C 1
ATOM 688 O O . LYS A 1 89 ? -11.991 9.237 14.841 1.00 95.81 89 LYS A O 1
ATOM 693 N N . ILE A 1 90 ? -9.760 8.936 14.855 1.00 96.94 90 ILE A N 1
ATOM 694 C CA . ILE A 1 90 ? -9.767 7.688 14.091 1.00 96.94 90 ILE A CA 1
ATOM 695 C C . ILE A 1 90 ? -9.612 6.532 15.067 1.00 96.94 90 ILE A C 1
ATOM 697 O O . ILE A 1 90 ? -8.785 6.571 15.977 1.00 96.94 90 ILE A O 1
ATOM 701 N N . GLU A 1 91 ? -10.434 5.504 14.896 1.00 95.75 91 GLU A N 1
ATOM 702 C CA . GLU A 1 91 ? -10.438 4.340 15.773 1.00 95.75 91 GLU A CA 1
ATOM 703 C C . GLU A 1 91 ? -9.479 3.256 15.273 1.00 95.75 91 GLU A C 1
ATOM 705 O O . GLU A 1 91 ? -9.252 3.078 14.070 1.00 95.75 91 GLU A O 1
ATOM 710 N N . LYS A 1 92 ? -8.948 2.472 16.214 1.00 94.69 92 LYS A N 1
ATOM 711 C CA . LYS A 1 92 ? -8.173 1.275 15.875 1.00 94.69 92 LYS A CA 1
ATOM 712 C C . LYS A 1 92 ? -9.053 0.238 15.184 1.00 94.69 92 LYS A C 1
ATOM 714 O O . LYS A 1 92 ? -10.253 0.143 15.454 1.00 94.69 92 LYS A O 1
ATOM 719 N N . ASP A 1 93 ? -8.449 -0.560 14.311 1.00 93.12 93 ASP A N 1
ATOM 720 C CA . ASP A 1 93 ? -9.112 -1.671 13.627 1.00 93.12 93 ASP A CA 1
ATOM 721 C C . ASP A 1 93 ? -8.300 -2.972 13.728 1.00 93.12 93 ASP A C 1
ATOM 723 O O . ASP A 1 93 ? -7.620 -3.364 12.778 1.00 93.12 93 ASP A O 1
ATOM 727 N N . PRO A 1 94 ? -8.332 -3.655 14.885 1.00 89.06 94 PRO A N 1
ATOM 728 C CA . PRO A 1 94 ? -7.520 -4.850 15.104 1.00 89.06 94 PRO A CA 1
ATOM 729 C C . PRO A 1 94 ? -7.909 -6.041 14.216 1.00 89.06 94 PRO A C 1
ATOM 731 O O . PRO A 1 94 ? -7.094 -6.939 14.039 1.00 89.06 94 PRO A O 1
ATOM 734 N N . PHE A 1 95 ? -9.124 -6.052 13.660 1.00 90.81 95 PHE A N 1
ATOM 735 C CA . PHE A 1 95 ? -9.624 -7.118 12.782 1.00 90.81 95 PHE A CA 1
ATOM 736 C C . PHE A 1 95 ? -9.593 -6.738 11.300 1.00 90.81 95 PHE A C 1
ATOM 738 O O . PHE A 1 95 ? -10.019 -7.517 10.451 1.00 90.81 95 PHE A O 1
ATOM 745 N N . MET A 1 96 ? -9.085 -5.548 10.983 1.00 93.06 96 MET A N 1
ATOM 746 C CA . MET A 1 96 ? -8.939 -5.046 9.624 1.00 93.06 96 MET A CA 1
ATOM 747 C C . MET A 1 96 ? -10.246 -5.056 8.811 1.00 93.06 96 MET A C 1
ATOM 749 O O . MET A 1 96 ? -10.257 -5.380 7.621 1.00 93.06 96 MET A O 1
ATOM 753 N N . LEU A 1 97 ? -11.371 -4.692 9.425 1.00 93.56 97 LEU A N 1
ATOM 754 C CA . LEU A 1 97 ? -12.686 -4.774 8.783 1.00 93.56 97 LEU A CA 1
ATOM 755 C C . LEU A 1 97 ? -13.028 -3.544 7.936 1.00 93.56 97 LEU A C 1
ATOM 757 O O . LEU A 1 97 ? -13.710 -3.685 6.917 1.00 93.56 97 LEU A O 1
ATOM 761 N N . ARG A 1 98 ? -12.512 -2.365 8.286 1.00 96.00 98 ARG A N 1
ATOM 762 C CA . ARG A 1 98 ? -12.782 -1.094 7.606 1.00 96.00 98 ARG A CA 1
ATOM 763 C C . ARG A 1 98 ? -12.267 -1.067 6.170 1.00 96.00 98 ARG A C 1
ATOM 765 O O . ARG A 1 98 ? -11.437 -1.881 5.747 1.00 96.00 98 ARG A O 1
ATOM 772 N N . ARG A 1 99 ? -12.808 -0.125 5.394 1.00 96.06 99 ARG A N 1
ATOM 773 C CA . ARG A 1 99 ? -12.516 0.011 3.965 1.00 96.06 99 ARG A CA 1
ATOM 774 C C . ARG A 1 99 ? -11.070 0.440 3.751 1.00 96.06 99 ARG A C 1
ATOM 776 O O . ARG A 1 99 ? -10.355 -0.277 3.063 1.00 96.06 99 ARG A O 1
ATOM 783 N N . GLY A 1 100 ? -10.644 1.535 4.378 1.00 97.50 100 GLY A N 1
ATOM 784 C CA . GLY A 1 100 ? -9.252 1.987 4.387 1.00 97.50 100 GLY A CA 1
ATOM 785 C C . GLY A 1 100 ? -8.595 1.686 5.727 1.00 97.50 100 GLY A C 1
ATOM 786 O O . GLY A 1 100 ? -9.141 2.030 6.775 1.00 97.50 100 GLY A O 1
ATOM 787 N N . ILE A 1 101 ? -7.445 1.024 5.715 1.00 97.19 101 ILE A N 1
ATOM 788 C CA . ILE A 1 101 ? -6.681 0.746 6.931 1.00 97.19 101 ILE A CA 1
ATOM 789 C C . ILE A 1 101 ? -5.248 1.168 6.708 1.00 97.19 101 ILE A C 1
ATOM 791 O O . ILE A 1 101 ? -4.640 0.760 5.724 1.00 97.19 101 ILE A O 1
ATOM 795 N N . VAL A 1 102 ? -4.709 1.922 7.658 1.00 97.25 102 VAL A N 1
ATOM 796 C CA . VAL A 1 102 ? -3.284 2.247 7.711 1.00 97.25 102 VAL A CA 1
ATOM 797 C C . VAL A 1 102 ? -2.640 1.454 8.840 1.00 97.25 102 VAL A C 1
ATOM 799 O O . VAL A 1 102 ? -3.051 1.556 9.997 1.00 97.25 102 VAL A O 1
ATOM 802 N N . ALA A 1 103 ? -1.632 0.654 8.528 1.00 95.56 103 ALA A N 1
ATOM 803 C CA . ALA A 1 103 ? -0.934 -0.191 9.485 1.00 95.56 103 ALA A CA 1
ATOM 804 C C . ALA A 1 103 ? 0.576 0.026 9.414 1.00 95.56 103 ALA A C 1
ATOM 806 O O . ALA A 1 103 ? 1.094 0.436 8.381 1.00 95.56 103 ALA A O 1
ATOM 807 N N . THR A 1 104 ? 1.306 -0.286 10.487 1.00 93.62 104 THR A N 1
ATOM 808 C CA . THR A 1 104 ? 2.748 -0.534 10.327 1.00 93.62 104 THR A CA 1
ATOM 809 C C . THR A 1 104 ? 2.999 -1.950 9.836 1.00 93.62 104 THR A C 1
ATOM 811 O O . THR A 1 104 ? 2.210 -2.841 10.159 1.00 93.62 104 THR A O 1
ATOM 814 N N . TYR A 1 105 ? 4.123 -2.185 9.151 1.00 90.56 105 TYR A N 1
ATOM 815 C CA . TYR A 1 105 ? 4.553 -3.543 8.795 1.00 90.56 105 TYR A CA 1
ATOM 816 C C . TYR A 1 105 ? 4.547 -4.486 9.999 1.00 90.56 105 TYR A C 1
ATOM 818 O O . TYR A 1 105 ? 3.925 -5.538 9.918 1.00 90.56 105 TYR A O 1
ATOM 826 N N . ASP A 1 106 ? 5.114 -4.079 11.142 1.00 88.19 106 ASP A N 1
ATOM 827 C CA . ASP A 1 106 ? 5.126 -4.905 12.360 1.00 88.19 106 ASP A CA 1
ATOM 828 C C . ASP A 1 106 ? 3.719 -5.367 12.763 1.00 88.19 106 ASP A C 1
ATOM 830 O O . ASP A 1 106 ? 3.481 -6.541 13.040 1.00 88.19 106 ASP A O 1
ATOM 834 N N . SER A 1 107 ? 2.768 -4.428 12.793 1.00 90.50 107 SER A N 1
ATOM 835 C CA . SER A 1 107 ? 1.416 -4.695 13.282 1.00 90.50 107 SER A CA 1
ATOM 836 C C . SER A 1 107 ? 0.625 -5.519 12.271 1.00 90.50 107 SER A C 1
ATOM 838 O O . SER A 1 107 ? -0.140 -6.401 12.662 1.00 90.50 107 SER A O 1
ATOM 840 N N . ALA A 1 108 ? 0.823 -5.255 10.978 1.00 90.75 108 ALA A N 1
ATOM 841 C CA . ALA A 1 108 ? 0.202 -5.994 9.895 1.00 90.75 108 ALA A CA 1
ATOM 842 C C . ALA A 1 108 ? 0.749 -7.424 9.797 1.00 90.75 108 ALA A C 1
ATOM 844 O O . ALA A 1 108 ? -0.040 -8.364 9.787 1.00 90.75 108 ALA A O 1
ATOM 845 N N . PHE A 1 109 ? 2.069 -7.620 9.796 1.00 89.12 109 PHE A N 1
ATOM 846 C CA . PHE A 1 109 ? 2.689 -8.948 9.777 1.00 89.12 109 PHE A CA 1
ATOM 847 C C . PHE A 1 109 ? 2.300 -9.765 10.996 1.00 89.12 109 PHE A C 1
ATOM 849 O O . PHE A 1 109 ? 1.873 -10.902 10.846 1.00 89.12 109 PHE A O 1
ATOM 856 N N . LEU A 1 110 ? 2.345 -9.184 12.195 1.00 86.75 110 LEU A N 1
ATOM 857 C CA . LEU A 1 110 ? 1.909 -9.893 13.393 1.00 86.75 110 LEU A CA 1
ATOM 858 C C . LEU A 1 110 ? 0.433 -10.307 13.303 1.00 86.75 110 LEU A C 1
ATOM 860 O O . LEU A 1 110 ? 0.087 -11.441 13.623 1.00 86.75 110 LEU A O 1
ATOM 864 N N . THR A 1 111 ? -0.426 -9.410 12.818 1.00 86.12 111 THR A N 1
ATOM 865 C CA . THR A 1 111 ? -1.868 -9.668 12.689 1.00 86.12 111 THR A CA 1
ATOM 866 C C . THR A 1 111 ? -2.184 -10.725 11.634 1.00 86.12 111 THR A C 1
ATOM 868 O O . THR A 1 111 ? -3.098 -11.521 11.829 1.00 86.12 111 THR A O 1
ATOM 871 N N . THR A 1 112 ? -1.431 -10.749 10.535 1.00 84.31 112 THR A N 1
ATOM 872 C CA . THR A 1 112 ? -1.664 -11.646 9.393 1.00 84.31 112 THR A CA 1
ATOM 873 C C . THR A 1 112 ? -0.971 -12.999 9.514 1.00 84.31 112 THR A C 1
ATOM 875 O O . THR A 1 112 ? -1.525 -13.987 9.050 1.00 84.31 112 THR A O 1
ATOM 878 N N . LEU A 1 113 ? 0.213 -13.064 10.128 1.00 82.62 113 LEU A N 1
ATOM 879 C CA . LEU A 1 113 ? 1.001 -14.296 10.260 1.00 82.62 113 LEU A CA 1
ATOM 880 C C . LEU A 1 113 ? 0.752 -15.027 11.579 1.00 82.62 113 LEU A C 1
ATOM 882 O O . LEU A 1 113 ? 0.907 -16.245 11.6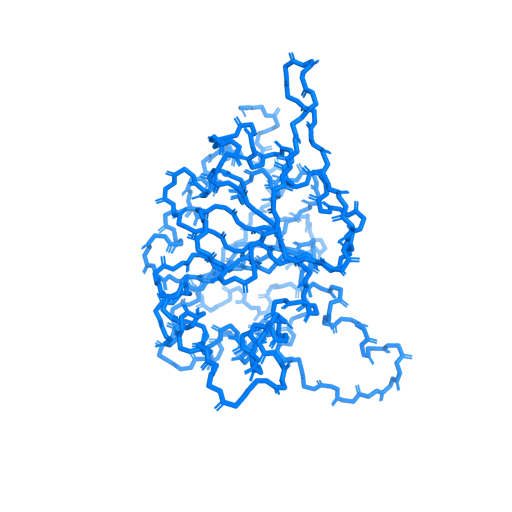37 1.00 82.62 113 LEU A O 1
ATOM 886 N N . LEU A 1 114 ? 0.409 -14.293 12.640 1.00 80.31 114 LEU A N 1
ATOM 887 C CA . LEU A 1 114 ? 0.175 -14.864 13.960 1.00 80.31 114 LEU A CA 1
ATOM 888 C C . LEU A 1 114 ? -1.305 -14.763 14.320 1.00 80.31 114 LEU A C 1
ATOM 890 O O . LEU A 1 114 ? -2.039 -15.727 14.158 1.00 80.31 114 LEU A O 1
ATOM 894 N N . ALA A 1 115 ? -1.741 -13.610 14.815 1.00 76.56 115 ALA A N 1
ATOM 895 C CA . ALA A 1 115 ? -3.092 -13.386 15.310 1.00 76.56 115 ALA A CA 1
ATOM 896 C C . ALA A 1 115 ? -3.354 -11.882 15.436 1.00 76.56 115 ALA A C 1
ATOM 898 O O . ALA A 1 115 ? -2.405 -11.131 15.697 1.00 76.56 115 ALA A O 1
ATOM 899 N N . PRO A 1 116 ? -4.622 -11.426 15.372 1.00 76.94 116 PRO A N 1
ATOM 900 C CA . PRO A 1 116 ? -4.969 -10.069 15.777 1.00 76.94 116 PRO A CA 1
ATOM 901 C C . PRO A 1 116 ? -4.340 -9.733 17.130 1.00 76.94 116 PRO A C 1
ATOM 903 O O . PRO A 1 116 ? -4.470 -10.501 18.083 1.00 76.94 116 PRO A O 1
ATOM 906 N N . LEU A 1 117 ? -3.701 -8.565 17.242 1.00 72.50 117 LEU A N 1
ATOM 907 C CA . LEU A 1 117 ? -3.010 -8.136 18.470 1.00 72.50 117 LEU A CA 1
ATOM 908 C C . LEU A 1 117 ? -3.887 -8.248 19.729 1.00 72.50 117 LEU A C 1
ATOM 910 O O . LEU A 1 117 ? -3.399 -8.576 20.805 1.00 72.50 117 LEU A O 1
ATOM 914 N N . VAL A 1 118 ? -5.191 -8.002 19.590 1.00 77.94 118 VAL A N 1
ATOM 915 C CA . VAL A 1 118 ? -6.169 -8.075 20.690 1.00 77.94 118 VAL A CA 1
ATOM 916 C C . VAL A 1 118 ? -6.559 -9.502 21.084 1.00 77.94 118 VAL A C 1
ATOM 918 O O . VAL A 1 118 ? -7.232 -9.679 22.096 1.00 77.94 118 VAL A O 1
ATOM 921 N N . GLU A 1 119 ? -6.182 -10.502 20.292 1.00 78.88 119 GLU A N 1
ATOM 922 C CA . GLU A 1 119 ? -6.530 -11.919 20.442 1.00 78.88 119 GLU A CA 1
ATOM 923 C C . GLU A 1 119 ? -5.347 -12.788 20.906 1.00 78.88 119 GLU A C 1
ATOM 925 O O . GLU A 1 119 ? -5.542 -13.955 21.257 1.00 78.88 119 GLU A O 1
ATOM 930 N N . VAL A 1 120 ? -4.128 -12.237 20.945 1.00 78.06 120 VAL A N 1
ATOM 931 C CA . VAL A 1 120 ? -2.929 -12.953 21.404 1.00 78.06 120 VAL A CA 1
ATOM 932 C C . VAL A 1 120 ? -3.129 -13.444 22.843 1.00 78.06 120 VAL A C 1
ATOM 934 O O . VAL A 1 120 ? -3.455 -12.670 23.741 1.00 78.06 120 VAL A O 1
ATOM 937 N N . GLY A 1 121 ? -2.937 -14.749 23.064 1.00 77.38 121 GLY A N 1
ATOM 938 C CA . GLY A 1 121 ? -3.070 -15.388 24.379 1.00 77.38 121 GLY A CA 1
ATOM 939 C C . GLY A 1 121 ? -4.492 -15.813 24.767 1.00 77.38 121 GLY A C 1
ATOM 940 O O . GLY A 1 121 ? -4.682 -16.356 25.855 1.00 77.38 121 GLY A O 1
ATOM 941 N N . LYS A 1 122 ? -5.499 -15.615 23.905 1.00 80.38 122 LYS A N 1
ATOM 942 C CA . LYS A 1 122 ? -6.865 -16.104 24.151 1.00 80.38 122 LYS A CA 1
ATOM 943 C C . LYS A 1 122 ? -7.039 -17.547 23.668 1.00 80.38 122 LYS A C 1
ATOM 945 O O . LYS A 1 122 ? -6.602 -17.906 22.583 1.00 80.38 122 LYS A O 1
ATOM 950 N N . ALA A 1 123 ? -7.750 -18.362 24.452 1.00 71.56 123 ALA A N 1
ATOM 951 C CA . ALA A 1 123 ? -8.002 -19.775 24.139 1.00 71.56 123 ALA A CA 1
ATOM 952 C C . ALA A 1 123 ? -9.046 -20.005 23.024 1.00 71.56 123 ALA A C 1
ATOM 954 O O . ALA A 1 123 ? -9.077 -21.070 22.415 1.00 71.56 123 ALA A O 1
ATOM 955 N N . ARG A 1 124 ? -9.926 -19.029 22.774 1.00 72.75 124 ARG A N 1
ATOM 956 C CA . ARG A 1 124 ? -10.936 -19.055 21.704 1.00 72.75 124 ARG A CA 1
ATOM 957 C C . ARG A 1 124 ? -10.866 -17.750 20.951 1.00 72.75 124 ARG A C 1
ATOM 959 O O . ARG A 1 124 ? -11.481 -16.767 21.356 1.00 72.75 124 ARG A O 1
ATOM 966 N N . ALA A 1 125 ? -10.056 -17.755 19.914 1.00 77.31 125 ALA A N 1
ATOM 967 C CA . ALA A 1 125 ? -9.645 -16.541 19.268 1.00 77.31 125 ALA A CA 1
ATOM 968 C C . ALA A 1 125 ? -10.003 -16.570 17.784 1.00 77.31 125 ALA A C 1
ATOM 970 O O . ALA A 1 125 ? -9.889 -17.603 17.128 1.00 77.31 125 ALA A O 1
ATOM 971 N N . HIS A 1 126 ? -10.460 -15.432 17.271 1.00 81.38 126 HIS A N 1
ATOM 972 C CA . HIS A 1 126 ? -11.063 -15.322 15.937 1.00 81.38 126 HIS A CA 1
ATOM 973 C C . HIS A 1 126 ? -10.018 -14.921 14.893 1.00 81.38 126 HIS A C 1
ATOM 975 O O . HIS A 1 126 ? -10.041 -13.819 14.343 1.00 81.38 126 HIS A O 1
ATOM 981 N N . TRP A 1 127 ? -9.023 -15.786 14.703 1.00 77.88 127 TRP A N 1
ATOM 982 C CA . TRP A 1 127 ? -7.873 -15.503 13.835 1.00 77.88 127 TRP A CA 1
ATOM 983 C C . TRP A 1 127 ? -8.284 -15.556 12.359 1.00 77.88 127 TRP A C 1
ATOM 985 O O . TRP A 1 127 ? -7.780 -14.806 11.530 1.00 77.88 127 TRP A O 1
ATOM 995 N N . ASP A 1 128 ? -9.267 -16.398 12.060 1.00 83.44 128 ASP A N 1
ATOM 996 C CA . ASP A 1 128 ? -9.924 -16.563 10.768 1.00 83.44 128 ASP A CA 1
ATOM 997 C C . ASP A 1 128 ? -10.547 -15.265 10.235 1.00 83.44 128 ASP A C 1
ATOM 999 O O . ASP A 1 128 ? -10.464 -14.995 9.037 1.00 83.44 128 ASP A O 1
ATOM 1003 N N . VAL A 1 129 ? -11.096 -14.416 11.111 1.00 87.25 129 VAL A N 1
ATOM 1004 C CA . VAL A 1 129 ? -11.717 -13.134 10.725 1.00 87.25 129 VAL A CA 1
ATOM 1005 C C . VAL A 1 129 ? -10.744 -12.244 9.956 1.00 87.25 129 VAL A C 1
ATOM 1007 O O . VAL A 1 129 ? -11.140 -11.608 8.981 1.00 87.25 129 VAL A O 1
ATOM 1010 N N . VAL A 1 130 ? -9.468 -12.227 10.344 1.00 86.94 130 VAL A N 1
ATOM 1011 C CA . VAL A 1 130 ? -8.440 -11.449 9.642 1.00 86.94 130 VAL A CA 1
ATOM 1012 C C . VAL A 1 130 ? -8.187 -11.991 8.240 1.00 86.94 130 VAL A C 1
ATOM 1014 O O . VAL A 1 130 ? -8.106 -11.203 7.300 1.00 86.94 130 VAL A O 1
ATOM 1017 N N . TYR A 1 131 ? -8.129 -13.311 8.067 1.00 84.88 131 TYR A N 1
ATOM 1018 C CA . TYR A 1 131 ? -7.951 -13.912 6.745 1.00 84.88 131 TYR A CA 1
ATOM 1019 C C . TYR A 1 131 ? -9.125 -13.581 5.816 1.00 84.88 131 TYR A C 1
ATOM 1021 O O . TYR A 1 131 ? -8.912 -13.165 4.678 1.00 84.88 131 TYR A O 1
ATOM 1029 N N . TYR A 1 132 ? -10.363 -13.643 6.3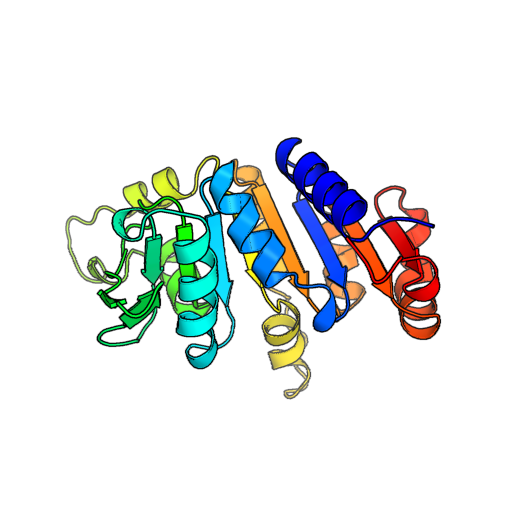18 1.00 87.88 132 TYR A N 1
ATOM 1030 C CA . TYR A 1 132 ? -11.532 -13.185 5.559 1.00 87.88 132 TYR A CA 1
ATOM 1031 C C . TYR A 1 132 ? -11.493 -11.682 5.265 1.00 87.88 132 TYR A C 1
ATOM 1033 O O . TYR A 1 132 ? -11.940 -11.236 4.209 1.00 87.88 132 TYR A O 1
ATOM 1041 N N . ALA A 1 133 ? -10.947 -10.880 6.179 1.00 91.06 133 ALA A N 1
ATOM 1042 C CA . ALA A 1 133 ? -10.822 -9.441 5.998 1.00 91.06 133 ALA A CA 1
ATOM 1043 C C . ALA A 1 133 ? -9.783 -9.041 4.934 1.00 91.06 133 ALA A C 1
ATOM 1045 O O . ALA A 1 133 ? -9.864 -7.922 4.412 1.00 91.06 133 ALA A O 1
ATOM 1046 N N . LEU A 1 134 ? -8.835 -9.929 4.615 1.00 91.19 134 LEU A N 1
ATOM 1047 C CA . LEU A 1 134 ? -7.840 -9.754 3.554 1.00 91.19 134 LEU A CA 1
ATOM 1048 C C . LEU A 1 134 ? -8.366 -10.137 2.167 1.00 91.19 134 LEU A C 1
ATOM 1050 O O . LEU A 1 134 ? -7.941 -9.537 1.186 1.00 91.19 134 LEU A O 1
ATOM 1054 N N . HIS A 1 135 ? -9.287 -11.096 2.064 1.00 89.88 135 HIS A N 1
ATOM 1055 C CA . HIS A 1 135 ? -9.800 -11.535 0.765 1.00 89.88 135 HIS A CA 1
ATOM 1056 C C . HIS A 1 135 ? -10.379 -10.360 -0.051 1.00 89.88 135 HIS A C 1
ATOM 1058 O O . HIS A 1 135 ? -11.111 -9.520 0.483 1.00 89.88 135 HIS A O 1
ATOM 1064 N N . ASP A 1 136 ? -10.054 -10.306 -1.349 1.00 89.12 136 ASP A N 1
ATOM 1065 C CA . ASP A 1 136 ? -10.445 -9.247 -2.299 1.00 89.12 136 ASP A CA 1
ATOM 1066 C C . ASP A 1 136 ? -9.959 -7.827 -1.915 1.00 89.12 136 ASP A C 1
ATOM 1068 O O . ASP A 1 136 ? -10.383 -6.820 -2.488 1.00 89.12 136 ASP A O 1
ATOM 1072 N N . ARG A 1 137 ? -9.028 -7.713 -0.961 1.00 95.06 137 ARG A N 1
ATOM 1073 C CA . ARG A 1 137 ? -8.423 -6.444 -0.539 1.00 95.06 137 ARG A CA 1
ATOM 1074 C C . ARG A 1 137 ? -7.204 -6.100 -1.396 1.00 95.06 137 ARG A C 1
ATOM 1076 O O . ARG A 1 137 ? -6.461 -6.980 -1.823 1.00 95.06 137 ARG A O 1
ATOM 1083 N N . VAL A 1 138 ? -6.958 -4.808 -1.602 1.00 97.31 138 VAL A N 1
ATOM 1084 C CA . VAL A 1 138 ? -5.656 -4.299 -2.049 1.00 97.31 138 VAL A CA 1
ATOM 1085 C C . VAL A 1 138 ? -4.739 -4.161 -0.838 1.00 97.31 138 VAL A C 1
ATOM 1087 O O . VAL A 1 138 ? -5.023 -3.392 0.079 1.00 97.31 138 VAL A O 1
ATOM 1090 N N . VAL A 1 139 ? -3.630 -4.886 -0.834 1.00 96.75 139 VAL A N 1
ATOM 1091 C CA . VAL A 1 139 ? -2.567 -4.749 0.158 1.00 96.75 139 VAL A CA 1
ATOM 1092 C C . VAL A 1 139 ? -1.443 -3.920 -0.449 1.00 96.75 139 VAL A C 1
ATOM 1094 O O . VAL A 1 139 ? -0.772 -4.366 -1.381 1.00 96.75 139 VAL A O 1
ATOM 1097 N N . ALA A 1 140 ? -1.269 -2.703 0.060 1.00 96.81 140 ALA A N 1
ATOM 1098 C CA . ALA A 1 140 ? -0.228 -1.784 -0.365 1.00 96.81 140 ALA A CA 1
ATOM 1099 C C . ALA A 1 140 ? 0.975 -1.868 0.584 1.00 96.81 140 ALA A C 1
ATOM 1101 O O . ALA A 1 140 ? 0.843 -1.678 1.789 1.00 96.81 140 ALA A O 1
ATOM 1102 N N . PHE A 1 141 ? 2.142 -2.162 0.025 1.00 94.94 141 PHE A N 1
ATOM 1103 C CA . PHE A 1 141 ? 3.441 -2.124 0.680 1.00 94.94 141 PHE A CA 1
ATOM 1104 C C . PHE A 1 141 ? 4.077 -0.774 0.363 1.00 94.94 141 PHE A C 1
ATOM 1106 O O . PHE A 1 141 ? 4.734 -0.640 -0.676 1.00 94.94 141 PHE A O 1
ATOM 1113 N N . ASP A 1 142 ? 3.849 0.230 1.212 1.00 93.81 142 ASP A N 1
ATOM 1114 C CA . ASP A 1 142 ? 4.416 1.558 1.001 1.00 93.81 142 ASP A CA 1
ATOM 1115 C C . ASP A 1 142 ? 5.840 1.659 1.546 1.00 93.81 142 ASP A C 1
ATOM 1117 O O . ASP A 1 142 ? 6.222 1.009 2.523 1.00 93.81 142 ASP A O 1
ATOM 1121 N N . GLU A 1 143 ? 6.658 2.423 0.827 1.00 90.62 143 GLU A N 1
ATOM 112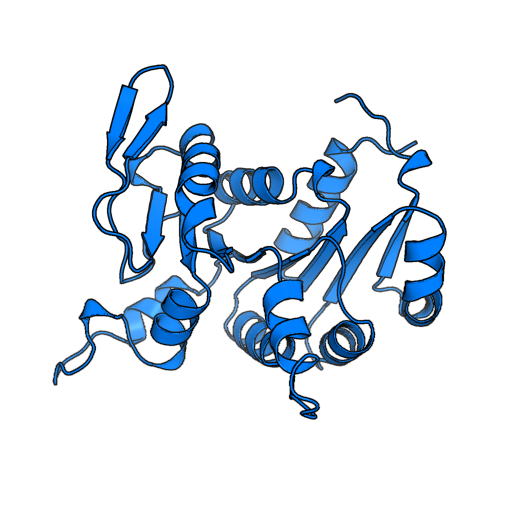2 C CA . GLU A 1 143 ? 8.110 2.518 0.980 1.00 90.62 143 GLU A CA 1
ATOM 1123 C C . GLU A 1 143 ? 8.794 1.158 1.242 1.00 90.62 143 GLU A C 1
ATOM 1125 O O . GLU A 1 143 ? 9.654 1.018 2.116 1.00 90.62 143 GLU A O 1
ATOM 1130 N N . ALA A 1 144 ? 8.427 0.149 0.439 1.00 86.44 144 ALA A N 1
ATOM 1131 C CA . ALA A 1 144 ? 8.854 -1.250 0.592 1.00 86.44 144 ALA A CA 1
ATOM 1132 C C . ALA A 1 144 ? 10.383 -1.440 0.696 1.00 86.44 144 ALA A C 1
ATOM 1134 O O . ALA A 1 144 ? 10.863 -2.368 1.342 1.00 86.44 144 ALA A O 1
ATOM 1135 N N . HIS A 1 145 ? 11.166 -0.526 0.117 1.00 84.81 145 HIS A N 1
ATOM 1136 C CA . HIS A 1 145 ? 12.629 -0.566 0.150 1.00 84.81 145 HIS A CA 1
ATOM 1137 C C . HIS A 1 145 ? 13.246 -0.478 1.540 1.00 84.81 145 HIS A C 1
ATOM 1139 O O . HIS A 1 145 ? 14.379 -0.922 1.715 1.00 84.81 145 HIS A O 1
ATOM 1145 N N . ILE A 1 146 ? 12.541 0.108 2.511 1.00 80.81 146 ILE A N 1
ATOM 1146 C CA . ILE A 1 146 ? 13.051 0.240 3.878 1.00 80.81 146 ILE A CA 1
ATOM 1147 C C . ILE A 1 146 ? 13.212 -1.142 4.511 1.00 80.81 146 ILE A C 1
ATOM 1149 O O . ILE A 1 146 ? 14.232 -1.405 5.139 1.00 80.81 146 ILE A O 1
ATOM 1153 N N . LEU A 1 147 ? 12.255 -2.045 4.287 1.00 76.06 147 LEU A N 1
ATOM 1154 C CA . LEU A 1 147 ? 12.353 -3.419 4.776 1.00 76.06 147 LEU A CA 1
ATOM 1155 C C . LEU A 1 147 ? 13.392 -4.238 4.011 1.00 76.06 147 LEU A C 1
ATOM 1157 O O . LEU A 1 147 ? 14.070 -5.065 4.603 1.00 76.06 147 LEU A O 1
ATOM 1161 N N . MET A 1 148 ? 13.552 -3.980 2.714 1.00 73.94 148 MET A N 1
ATOM 1162 C CA . MET A 1 148 ? 14.500 -4.716 1.868 1.00 73.94 148 MET A CA 1
ATOM 1163 C C . 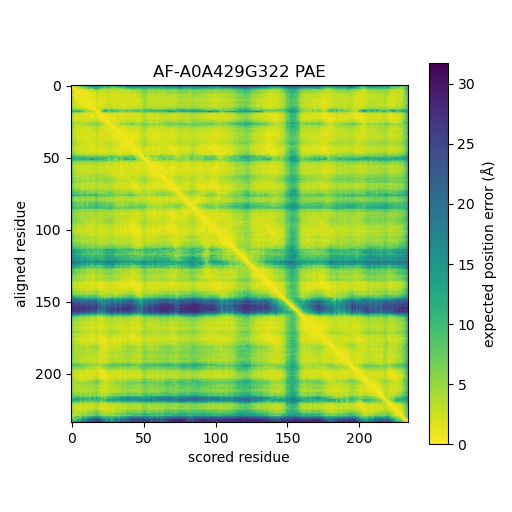MET A 1 148 ? 15.963 -4.341 2.141 1.00 73.94 148 MET A C 1
ATOM 1165 O O . MET A 1 148 ? 16.861 -5.129 1.871 1.00 73.94 148 MET A O 1
ATOM 1169 N N . ARG A 1 149 ? 16.213 -3.127 2.648 1.00 64.25 149 ARG A N 1
ATOM 1170 C CA . ARG A 1 149 ? 17.558 -2.608 2.947 1.00 64.25 149 ARG A CA 1
ATOM 1171 C C . ARG A 1 149 ? 17.965 -2.712 4.411 1.00 64.25 149 ARG A C 1
ATOM 1173 O O . ARG A 1 149 ? 19.130 -2.464 4.709 1.00 64.25 149 ARG A O 1
ATOM 1180 N N . ALA A 1 150 ? 17.043 -3.061 5.308 1.00 53.72 150 ALA A N 1
ATOM 1181 C CA . ALA A 1 150 ? 17.343 -3.217 6.731 1.00 53.72 150 ALA A CA 1
ATOM 1182 C C . ALA A 1 150 ? 18.495 -4.215 6.974 1.00 53.72 150 ALA A C 1
ATOM 1184 O O . ALA A 1 150 ? 19.288 -4.019 7.889 1.00 53.72 150 ALA A O 1
ATOM 1185 N N . ASP A 1 151 ? 18.646 -5.203 6.090 1.00 48.03 151 ASP A N 1
ATOM 1186 C CA . ASP A 1 151 ? 19.618 -6.286 6.244 1.00 48.03 151 ASP A CA 1
ATOM 1187 C C . ASP A 1 151 ? 20.970 -6.042 5.544 1.00 48.03 151 ASP A C 1
ATOM 1189 O O . ASP A 1 151 ? 21.966 -6.684 5.886 1.00 48.03 151 ASP A O 1
ATOM 1193 N N . GLU A 1 152 ? 21.058 -5.087 4.604 1.00 48.06 152 GLU A N 1
ATOM 1194 C CA . GLU A 1 152 ? 22.335 -4.742 3.944 1.00 48.06 152 GLU A CA 1
ATOM 1195 C C . GLU A 1 152 ? 23.338 -4.123 4.938 1.00 48.06 152 GLU A C 1
ATOM 1197 O O . GLU A 1 152 ? 24.550 -4.218 4.739 1.00 48.06 152 GLU A O 1
ATOM 1202 N N . ALA A 1 153 ? 22.849 -3.533 6.034 1.00 45.78 153 ALA A N 1
ATOM 1203 C CA . ALA A 1 153 ? 23.674 -2.942 7.085 1.00 45.78 153 ALA A CA 1
ATOM 1204 C C . ALA A 1 153 ? 24.389 -3.978 7.980 1.00 45.78 153 ALA A C 1
ATOM 1206 O O . ALA A 1 153 ? 25.378 -3.625 8.622 1.00 45.78 153 ALA A O 1
ATOM 1207 N N . GLU A 1 154 ? 23.944 -5.242 8.005 1.00 44.94 154 GLU A N 1
ATOM 1208 C CA . GLU A 1 154 ? 24.480 -6.281 8.905 1.00 44.94 154 GLU A CA 1
ATOM 1209 C C . GLU A 1 154 ? 25.226 -7.422 8.185 1.00 44.94 154 GLU A C 1
ATOM 1211 O O . GLU A 1 154 ? 25.622 -8.405 8.811 1.00 44.94 154 GLU A O 1
ATOM 1216 N N . GLY A 1 155 ? 25.472 -7.313 6.873 1.00 36.91 155 GLY A N 1
ATOM 1217 C CA . GLY A 1 155 ? 26.263 -8.305 6.124 1.00 36.91 155 GLY A CA 1
ATOM 1218 C C . GLY A 1 155 ? 25.608 -9.690 6.000 1.00 36.91 155 GLY A C 1
ATOM 1219 O O . GLY A 1 155 ? 26.274 -10.660 5.629 1.00 36.91 155 GLY A O 1
ATOM 1220 N N . GLY A 1 156 ? 24.312 -9.797 6.303 1.00 40.88 156 GLY A N 1
ATOM 1221 C CA . GLY A 1 156 ? 23.534 -11.023 6.176 1.00 40.88 156 GLY A CA 1
ATOM 1222 C C . GLY A 1 156 ? 23.038 -11.255 4.747 1.00 40.88 156 GLY A C 1
ATOM 1223 O O . GLY A 1 156 ? 22.616 -10.335 4.053 1.00 40.88 156 GLY A O 1
ATOM 1224 N N . THR A 1 157 ? 23.033 -12.513 4.304 1.00 41.84 157 THR A N 1
ATOM 1225 C CA . THR A 1 157 ? 22.256 -12.953 3.133 1.00 41.84 157 THR A CA 1
ATOM 1226 C C . THR A 1 157 ? 20.797 -13.084 3.558 1.00 41.84 157 THR A C 1
ATOM 1228 O O . THR A 1 157 ? 20.323 -14.182 3.856 1.00 41.84 157 THR A O 1
ATOM 1231 N N . SER A 1 158 ? 20.081 -11.966 3.672 1.00 49.78 158 SER A N 1
ATOM 1232 C CA . SER A 1 158 ? 18.672 -12.039 4.043 1.00 49.78 158 SER A CA 1
ATOM 1233 C C . SER A 1 158 ? 17.823 -12.488 2.858 1.00 49.78 158 SER A C 1
ATOM 1235 O O . SER A 1 158 ? 18.017 -12.096 1.704 1.00 49.78 158 SER A O 1
ATOM 1237 N N . ARG A 1 159 ? 16.885 -13.390 3.144 1.00 56.94 159 ARG A N 1
ATOM 1238 C CA . ARG A 1 159 ? 15.786 -13.681 2.232 1.00 56.94 159 ARG A CA 1
ATOM 1239 C C . ARG A 1 159 ? 14.766 -12.581 2.447 1.00 56.94 159 ARG A C 1
ATOM 1241 O O . ARG A 1 159 ? 14.111 -12.564 3.485 1.00 56.94 159 ARG A O 1
ATOM 1248 N N . ASP A 1 160 ? 14.653 -11.687 1.475 1.00 71.25 160 ASP A N 1
ATOM 1249 C CA . ASP A 1 160 ? 13.597 -10.684 1.436 1.00 71.25 160 ASP A CA 1
ATOM 1250 C C . ASP A 1 160 ? 12.235 -11.378 1.619 1.00 71.25 160 ASP A C 1
ATOM 1252 O O . ASP A 1 160 ? 11.817 -12.206 0.800 1.00 71.25 160 ASP A O 1
ATOM 1256 N N . ILE A 1 161 ? 11.574 -11.103 2.745 1.00 79.25 161 ILE A N 1
ATOM 1257 C CA . ILE A 1 161 ? 10.287 -11.713 3.090 1.00 79.25 161 ILE A CA 1
ATOM 1258 C C . ILE A 1 161 ? 9.157 -11.130 2.241 1.00 79.25 161 ILE A C 1
ATOM 1260 O O . ILE A 1 161 ? 8.141 -11.797 2.032 1.00 79.25 161 ILE A O 1
ATOM 1264 N N . LEU A 1 162 ? 9.329 -9.910 1.719 1.00 85.62 162 LEU A N 1
ATOM 1265 C CA . LEU A 1 162 ? 8.275 -9.201 1.008 1.00 85.62 162 LEU A CA 1
ATOM 1266 C C . LEU A 1 162 ? 7.816 -9.939 -0.253 1.00 85.62 162 LEU A C 1
ATOM 1268 O O . LEU A 1 162 ? 6.607 -10.154 -0.352 1.00 85.62 162 LEU A O 1
ATOM 1272 N N . PRO A 1 163 ? 8.695 -10.386 -1.181 1.00 86.81 163 PRO A N 1
ATOM 1273 C CA . PRO A 1 163 ? 8.269 -11.147 -2.354 1.00 86.81 163 PRO A CA 1
ATOM 1274 C C . PRO A 1 163 ? 7.431 -12.374 -1.990 1.00 86.81 163 PRO A C 1
ATOM 1276 O O . PRO A 1 163 ? 6.354 -12.569 -2.545 1.00 86.81 163 PRO A O 1
ATOM 1279 N N . SER A 1 164 ? 7.886 -13.150 -1.001 1.00 86.12 164 SER A N 1
ATOM 1280 C CA . SER A 1 164 ? 7.191 -14.367 -0.561 1.00 86.12 164 SER A CA 1
ATOM 1281 C C . SER A 1 164 ? 5.835 -14.042 0.069 1.00 86.12 164 SER A C 1
ATOM 1283 O O . SER A 1 164 ? 4.840 -14.721 -0.174 1.00 86.12 164 SER A O 1
ATOM 1285 N N . PHE A 1 165 ? 5.767 -12.981 0.872 1.00 88.69 165 PHE A N 1
ATOM 1286 C CA . PHE A 1 165 ? 4.521 -12.565 1.503 1.00 88.69 165 PHE A CA 1
ATOM 1287 C C . PHE A 1 165 ? 3.523 -12.003 0.481 1.00 88.69 165 PHE A C 1
ATOM 1289 O O . PHE A 1 165 ? 2.340 -12.332 0.535 1.00 88.69 165 PHE A O 1
ATOM 1296 N N . ALA A 1 166 ? 3.989 -11.230 -0.501 1.00 90.75 166 ALA A N 1
ATOM 1297 C CA . ALA A 1 166 ? 3.174 -10.764 -1.620 1.00 90.75 166 ALA A CA 1
ATOM 1298 C C . ALA A 1 166 ? 2.616 -11.928 -2.452 1.00 90.75 166 ALA A C 1
ATOM 1300 O O . ALA A 1 166 ? 1.442 -11.906 -2.820 1.00 90.75 166 ALA A O 1
ATOM 1301 N N . GLU A 1 167 ? 3.424 -12.960 -2.694 1.00 89.62 167 GLU A N 1
ATOM 1302 C CA . GLU A 1 167 ? 3.005 -14.185 -3.377 1.00 89.62 167 GLU A CA 1
ATOM 1303 C C . GLU A 1 167 ? 1.863 -14.891 -2.632 1.00 89.62 167 GLU A C 1
ATOM 1305 O O . GLU A 1 167 ? 0.840 -15.237 -3.226 1.00 89.62 167 GLU A O 1
ATOM 1310 N N . ILE A 1 168 ? 2.005 -15.057 -1.313 1.00 90.00 168 ILE A N 1
ATOM 1311 C CA . ILE A 1 168 ? 0.972 -15.651 -0.454 1.00 90.00 168 ILE A CA 1
ATOM 1312 C C . ILE A 1 168 ? -0.311 -14.819 -0.507 1.00 90.00 168 ILE A C 1
ATOM 1314 O O . ILE A 1 168 ? -1.389 -15.379 -0.698 1.00 90.00 168 ILE A O 1
ATOM 1318 N N . LEU A 1 169 ? -0.205 -13.493 -0.381 1.00 92.19 169 LEU A N 1
ATOM 1319 C CA . LEU A 1 169 ? -1.353 -12.587 -0.450 1.00 92.19 169 LEU A CA 1
ATOM 1320 C C . LEU A 1 169 ? -2.086 -12.702 -1.793 1.00 92.19 169 LEU A C 1
ATOM 1322 O O . LEU A 1 169 ? -3.311 -12.805 -1.811 1.00 92.19 169 LEU A O 1
ATOM 1326 N N . ALA A 1 170 ? -1.356 -12.735 -2.908 1.00 91.94 170 ALA A N 1
ATOM 1327 C CA . ALA A 1 170 ? -1.953 -12.925 -4.228 1.00 91.94 170 ALA A CA 1
ATOM 1328 C C . ALA A 1 170 ? -2.683 -14.275 -4.335 1.00 91.94 170 ALA A C 1
ATOM 1330 O O . ALA A 1 170 ? -3.821 -14.330 -4.801 1.00 91.94 170 ALA A O 1
ATOM 1331 N N . LYS A 1 171 ? -2.081 -15.358 -3.825 1.00 89.56 171 LYS A N 1
ATOM 1332 C CA . LYS A 1 171 ? -2.681 -16.705 -3.823 1.00 89.56 171 LYS A CA 1
ATOM 1333 C C . LYS A 1 171 ? -3.962 -16.810 -2.992 1.00 89.56 171 LYS A C 1
ATOM 1335 O O . LYS A 1 171 ? -4.821 -17.620 -3.328 1.00 89.56 171 LYS A O 1
ATOM 1340 N N . ILE A 1 172 ? -4.122 -15.997 -1.945 1.00 88.69 172 ILE A N 1
ATOM 1341 C CA . ILE A 1 172 ? -5.361 -15.940 -1.145 1.00 88.69 172 ILE A CA 1
ATOM 1342 C C . ILE A 1 172 ? -6.394 -14.933 -1.687 1.00 88.69 172 ILE A C 1
ATOM 1344 O O . ILE A 1 172 ? -7.397 -14.666 -1.025 1.00 88.69 172 ILE A O 1
ATOM 1348 N N . GLY A 1 173 ? -6.171 -14.379 -2.883 1.00 89.62 173 GLY A N 1
ATOM 1349 C CA . GLY A 1 173 ? -7.120 -13.499 -3.569 1.00 89.62 173 GLY A CA 1
ATOM 1350 C C . GLY A 1 173 ? -6.973 -12.011 -3.243 1.00 89.62 173 GLY A C 1
ATOM 1351 O O . GLY A 1 173 ? -7.875 -11.231 -3.553 1.00 89.62 173 GLY A O 1
ATOM 1352 N N . CYS A 1 174 ? -5.869 -11.588 -2.621 1.00 93.62 174 CYS A N 1
ATOM 1353 C CA . CYS A 1 174 ? -5.555 -10.168 -2.483 1.00 93.62 174 CYS A CA 1
ATOM 1354 C C . CYS A 1 174 ? -4.993 -9.611 -3.794 1.00 93.62 174 CYS A C 1
ATOM 1356 O O . CYS A 1 174 ? -4.272 -10.279 -4.532 1.00 93.62 174 CYS A O 1
ATOM 1358 N N . ARG A 1 175 ? -5.228 -8.323 -4.026 1.00 95.12 175 ARG A N 1
ATOM 1359 C CA . ARG A 1 175 ? -4.441 -7.524 -4.972 1.00 95.12 175 ARG A CA 1
ATOM 1360 C C . ARG A 1 175 ? -3.249 -6.959 -4.218 1.00 95.12 175 ARG A C 1
ATOM 1362 O O . ARG A 1 175 ? -3.416 -6.494 -3.094 1.00 95.12 175 ARG A O 1
ATOM 1369 N N . VAL A 1 176 ? -2.064 -6.961 -4.812 1.00 95.75 176 VAL A N 1
ATOM 1370 C CA . VAL A 1 176 ? -0.863 -6.448 -4.141 1.00 95.75 176 VAL A CA 1
ATOM 1371 C C . VAL A 1 176 ? -0.323 -5.247 -4.897 1.00 95.75 176 VAL A C 1
ATOM 1373 O O . VAL A 1 176 ? -0.160 -5.296 -6.112 1.00 95.75 176 VAL A O 1
ATOM 1376 N N . LEU A 1 177 ? -0.037 -4.173 -4.170 1.00 96.62 177 LEU A N 1
ATOM 1377 C CA . LEU A 1 177 ? 0.627 -2.986 -4.686 1.00 96.62 177 LEU A CA 1
ATOM 1378 C C . LEU A 1 177 ? 1.919 -2.767 -3.900 1.00 96.62 177 LEU A C 1
ATOM 1380 O O . LEU A 1 177 ? 1.883 -2.643 -2.685 1.00 96.62 177 LEU A O 1
ATOM 1384 N N . TRP A 1 178 ? 3.059 -2.690 -4.569 1.00 94.81 178 TRP A N 1
ATOM 1385 C CA . TRP A 1 178 ? 4.313 -2.242 -3.967 1.00 94.81 178 TRP A CA 1
ATOM 1386 C C . TRP A 1 178 ? 4.599 -0.825 -4.416 1.00 94.81 178 TRP A C 1
ATOM 1388 O O . TRP A 1 178 ? 4.630 -0.563 -5.615 1.0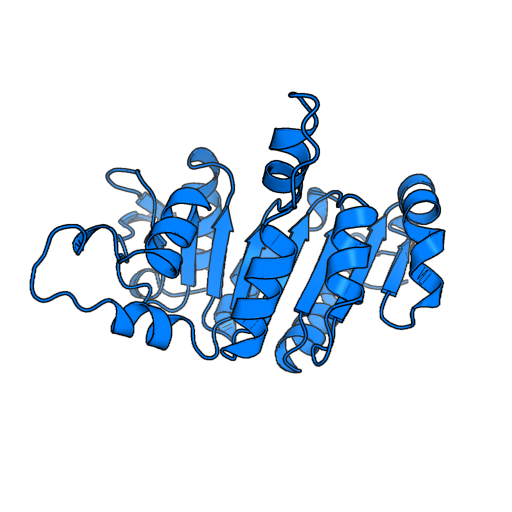0 94.81 178 TRP A O 1
ATOM 1398 N N . THR A 1 179 ? 4.831 0.088 -3.482 1.00 94.75 179 THR A N 1
ATOM 1399 C CA . THR A 1 179 ? 5.204 1.468 -3.792 1.00 94.75 179 THR A CA 1
ATOM 1400 C C . THR A 1 179 ? 6.534 1.801 -3.151 1.00 94.75 179 THR A C 1
ATOM 1402 O O . THR A 1 179 ? 6.761 1.572 -1.968 1.00 94.75 179 THR A O 1
ATOM 1405 N N . SER A 1 180 ? 7.453 2.348 -3.940 1.00 92.88 180 SER A N 1
ATOM 1406 C CA . SER A 1 180 ? 8.753 2.759 -3.417 1.00 92.88 180 SER A CA 1
ATOM 1407 C C . SER A 1 180 ? 9.447 3.758 -4.335 1.00 92.88 180 SER A C 1
ATOM 1409 O O . SER A 1 180 ? 9.156 3.830 -5.528 1.00 92.88 180 SER A O 1
ATOM 1411 N N . ALA A 1 181 ? 10.379 4.540 -3.792 1.00 90.12 181 ALA A N 1
ATOM 1412 C CA . ALA A 1 181 ? 11.303 5.333 -4.603 1.00 90.12 181 ALA A CA 1
ATOM 1413 C C . ALA A 1 181 ? 12.318 4.469 -5.370 1.00 90.12 181 ALA A C 1
ATOM 1415 O O . ALA A 1 181 ? 12.699 4.812 -6.485 1.00 90.12 181 ALA A O 1
ATOM 1416 N N . THR A 1 182 ? 12.754 3.359 -4.777 1.00 88.69 182 THR A N 1
ATOM 1417 C CA . THR A 1 182 ? 13.726 2.419 -5.362 1.00 88.69 182 THR A CA 1
ATOM 1418 C C . THR A 1 182 ? 13.417 1.012 -4.868 1.00 88.69 182 THR A C 1
ATOM 1420 O O . THR A 1 182 ? 12.884 0.877 -3.781 1.00 88.69 182 THR A O 1
ATOM 1423 N N . ILE A 1 183 ? 13.717 -0.040 -5.618 1.00 87.44 183 ILE A N 1
ATOM 1424 C CA . ILE A 1 183 ? 13.613 -1.441 -5.162 1.00 87.44 183 ILE A CA 1
ATOM 1425 C C . ILE A 1 183 ? 14.855 -2.194 -5.644 1.00 87.44 183 ILE A C 1
ATOM 1427 O O . ILE A 1 183 ? 15.195 -2.068 -6.822 1.00 87.44 183 ILE A O 1
ATOM 1431 N N . PRO A 1 184 ? 15.549 -2.979 -4.809 1.00 86.00 184 PRO A N 1
ATOM 1432 C CA . PRO A 1 184 ? 16.681 -3.770 -5.276 1.00 86.00 184 PRO A CA 1
ATOM 1433 C C . PRO A 1 184 ? 16.285 -4.676 -6.461 1.00 86.00 184 PRO A C 1
ATOM 1435 O O . PRO A 1 184 ? 15.312 -5.428 -6.357 1.00 86.00 184 PRO A O 1
ATOM 1438 N N . PRO A 1 185 ? 17.020 -4.655 -7.593 1.00 86.25 185 PRO A N 1
ATOM 1439 C CA . PRO A 1 185 ? 16.733 -5.535 -8.725 1.00 86.25 185 PRO A CA 1
ATOM 1440 C C . PRO A 1 185 ? 16.621 -7.030 -8.367 1.00 86.25 185 PRO A C 1
ATOM 1442 O O . PRO A 1 185 ? 15.767 -7.691 -8.955 1.00 86.25 185 PRO A O 1
ATOM 1445 N N . PRO A 1 186 ? 17.404 -7.591 -7.415 1.00 84.12 186 PRO A N 1
ATOM 1446 C CA . PRO A 1 186 ? 17.221 -8.975 -6.974 1.00 84.12 186 PRO A CA 1
ATOM 1447 C C . PRO A 1 186 ? 15.825 -9.263 -6.406 1.00 84.12 186 PRO A C 1
ATOM 1449 O O . PRO A 1 186 ? 15.209 -10.243 -6.815 1.00 84.12 186 PRO A O 1
ATOM 1452 N N . SER A 1 187 ? 15.288 -8.393 -5.543 1.00 83.94 187 SER A N 1
ATOM 1453 C CA . SER A 1 187 ? 13.932 -8.535 -4.989 1.00 83.94 187 SER A CA 1
ATOM 1454 C C . SER A 1 187 ? 12.871 -8.531 -6.087 1.00 83.94 187 SER A C 1
ATOM 1456 O O . SER A 1 187 ? 11.947 -9.345 -6.078 1.00 83.94 187 SER A O 1
ATOM 1458 N N . LEU A 1 188 ? 13.037 -7.652 -7.080 1.00 87.31 188 LEU A N 1
ATOM 1459 C CA . LEU A 1 188 ? 12.129 -7.574 -8.219 1.00 87.31 188 LEU A CA 1
ATOM 1460 C C . LEU A 1 188 ? 12.203 -8.827 -9.104 1.00 87.31 188 LEU A C 1
ATOM 1462 O O . LEU A 1 188 ? 11.167 -9.313 -9.546 1.00 87.31 188 LEU A O 1
ATOM 1466 N N . LYS A 1 189 ? 13.402 -9.388 -9.323 1.00 87.19 189 LYS A N 1
ATOM 1467 C CA . LYS A 1 189 ? 13.577 -10.665 -10.040 1.00 87.19 189 LYS A CA 1
ATOM 1468 C C . LYS A 1 189 ? 12.867 -11.814 -9.336 1.00 87.19 189 LYS A C 1
ATOM 1470 O O . LYS A 1 189 ? 12.206 -12.594 -10.009 1.00 87.19 189 LYS A O 1
ATOM 1475 N N . THR A 1 190 ? 12.985 -11.904 -8.012 1.00 86.50 190 THR A N 1
ATOM 1476 C CA . THR A 1 190 ? 12.296 -12.933 -7.219 1.00 86.50 190 THR A CA 1
ATOM 1477 C C . THR A 1 190 ? 10.786 -12.846 -7.407 1.00 86.50 190 THR A C 1
ATOM 1479 O O . THR A 1 190 ? 10.146 -13.860 -7.660 1.00 86.50 190 THR A O 1
ATOM 1482 N N . LEU A 1 191 ? 10.222 -11.637 -7.347 1.00 86.94 191 LEU A N 1
ATOM 1483 C CA . LEU A 1 191 ? 8.787 -11.435 -7.535 1.00 86.94 191 LEU A CA 1
ATOM 1484 C C . LEU A 1 191 ? 8.336 -11.744 -8.972 1.00 86.94 191 LEU A C 1
ATOM 1486 O O . LEU A 1 191 ? 7.322 -12.402 -9.160 1.00 86.94 191 LEU A O 1
ATOM 1490 N N . LEU A 1 192 ? 9.098 -11.315 -9.984 1.00 89.00 192 LEU A N 1
ATOM 1491 C CA . LEU A 1 192 ? 8.815 -11.606 -11.397 1.00 89.00 192 LEU A CA 1
ATOM 1492 C C . LEU A 1 192 ? 8.902 -13.103 -11.734 1.00 89.00 192 LEU A C 1
ATOM 1494 O O . LEU A 1 192 ? 8.280 -13.544 -12.695 1.00 89.00 192 LEU A O 1
ATOM 1498 N N . ALA A 1 193 ? 9.675 -13.874 -10.967 1.00 87.94 193 ALA A N 1
ATOM 1499 C CA . ALA A 1 193 ? 9.804 -15.319 -11.127 1.00 87.94 193 ALA A CA 1
ATOM 1500 C C . ALA A 1 193 ? 8.698 -16.120 -10.411 1.00 87.94 193 ALA A C 1
ATOM 1502 O O . ALA A 1 193 ? 8.707 -17.348 -10.489 1.00 87.94 193 ALA A O 1
ATOM 1503 N N . ALA A 1 194 ? 7.764 -15.463 -9.711 1.00 85.06 194 ALA A N 1
ATOM 1504 C CA . ALA A 1 194 ? 6.689 -16.137 -8.992 1.00 85.06 194 ALA A CA 1
ATOM 1505 C C . ALA A 1 194 ? 5.722 -16.843 -9.960 1.00 85.06 194 ALA A C 1
ATOM 1507 O O . ALA A 1 194 ? 5.014 -16.211 -10.746 1.00 85.06 194 ALA A O 1
ATOM 1508 N N . GLU A 1 195 ? 5.676 -18.175 -9.897 1.00 81.75 195 GLU A N 1
ATOM 1509 C CA . GLU A 1 195 ? 4.832 -18.975 -10.782 1.00 81.75 195 GLU A CA 1
ATOM 1510 C C . GLU A 1 195 ? 3.336 -18.784 -10.491 1.00 81.75 195 GLU A C 1
ATOM 1512 O O . GLU A 1 195 ? 2.886 -18.788 -9.342 1.00 81.75 195 GLU A O 1
ATOM 1517 N N . GLY A 1 196 ? 2.542 -18.667 -11.560 1.00 83.38 196 GLY A N 1
ATOM 1518 C CA . GLY A 1 196 ? 1.083 -18.564 -11.474 1.00 83.38 196 GLY A CA 1
ATOM 1519 C C . GLY A 1 196 ? 0.562 -17.194 -11.035 1.00 83.38 196 GLY A C 1
ATOM 1520 O O . GLY A 1 196 ? -0.632 -17.069 -10.766 1.00 83.38 196 GLY A O 1
ATOM 1521 N N . ILE A 1 197 ? 1.423 -16.174 -10.970 1.00 85.81 197 ILE A N 1
ATOM 1522 C CA . ILE A 1 197 ? 1.051 -14.810 -10.588 1.00 85.81 197 ILE A CA 1
ATOM 1523 C C . ILE A 1 197 ? 1.443 -13.832 -11.696 1.00 85.81 197 ILE A C 1
ATOM 1525 O O . ILE A 1 197 ? 2.583 -13.797 -12.148 1.00 85.81 197 ILE A O 1
ATOM 1529 N N . ASP A 1 198 ? 0.484 -13.010 -12.123 1.00 89.94 198 ASP A N 1
ATOM 1530 C CA . ASP A 1 198 ? 0.727 -11.932 -13.081 1.00 89.94 198 ASP A CA 1
ATOM 1531 C C . ASP A 1 198 ? 1.285 -10.709 -12.338 1.00 89.94 198 ASP A C 1
ATOM 1533 O O . ASP A 1 198 ? 0.613 -10.106 -11.493 1.00 89.94 198 ASP A O 1
ATOM 1537 N N . VAL A 1 199 ? 2.535 -10.364 -12.640 1.00 92.94 199 VAL A N 1
ATOM 1538 C CA . VAL A 1 199 ? 3.237 -9.214 -12.070 1.00 92.94 199 VAL A CA 1
ATOM 1539 C C . VAL A 1 199 ? 3.375 -8.139 -13.141 1.00 92.94 199 VAL A C 1
ATOM 1541 O O . VAL A 1 199 ? 3.801 -8.403 -14.263 1.00 92.94 199 VAL A O 1
ATOM 1544 N N . SER A 1 200 ? 3.034 -6.900 -12.795 1.00 94.25 200 SER A N 1
ATOM 1545 C CA . SER A 1 200 ? 3.265 -5.716 -13.622 1.00 94.25 200 SER A CA 1
ATOM 1546 C C . SER A 1 200 ? 4.121 -4.712 -12.870 1.00 94.25 200 SER A C 1
ATOM 1548 O O . SER A 1 200 ? 3.786 -4.296 -11.765 1.00 94.25 200 SER A O 1
ATOM 1550 N N . VAL A 1 201 ? 5.214 -4.284 -13.481 1.00 94.69 201 VAL A N 1
ATOM 1551 C CA . VAL A 1 201 ? 6.158 -3.330 -12.906 1.00 94.69 201 VAL A CA 1
ATOM 1552 C C . VAL A 1 201 ? 6.070 -2.041 -13.703 1.00 94.69 201 VAL A C 1
ATOM 1554 O O . VAL A 1 201 ? 6.193 -2.059 -14.921 1.00 94.69 201 VAL A O 1
ATOM 1557 N N . VAL A 1 202 ? 5.867 -0.924 -13.020 1.00 95.12 202 VAL A N 1
ATOM 1558 C CA . VAL A 1 202 ? 5.87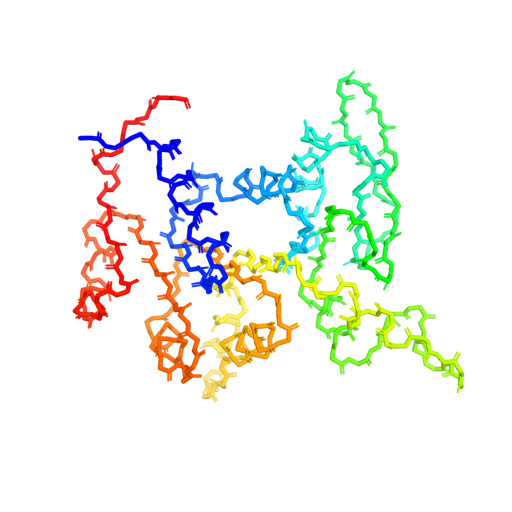0 0.419 -13.595 1.00 95.12 202 VAL A CA 1
ATOM 1559 C C . VAL A 1 202 ? 6.996 1.201 -12.936 1.00 95.12 202 VAL A C 1
ATOM 1561 O O . VAL A 1 202 ? 6.991 1.423 -11.723 1.00 95.12 202 VAL A O 1
ATOM 1564 N N . ILE A 1 203 ? 7.972 1.606 -13.739 1.00 94.62 203 ILE A N 1
ATOM 1565 C CA . ILE A 1 203 ? 9.170 2.317 -13.307 1.00 94.62 203 ILE A CA 1
ATOM 1566 C C . ILE A 1 203 ? 9.122 3.719 -13.889 1.00 94.62 203 ILE A C 1
ATOM 1568 O O . ILE A 1 203 ? 9.073 3.903 -15.101 1.00 94.62 203 ILE A O 1
ATOM 1572 N N . ILE A 1 204 ? 9.154 4.710 -13.012 1.00 93.88 204 ILE A N 1
ATOM 1573 C CA . ILE A 1 204 ? 9.148 6.122 -13.361 1.00 93.88 204 ILE A CA 1
ATOM 1574 C C . ILE A 1 204 ? 10.434 6.719 -12.823 1.00 93.88 204 ILE A C 1
ATOM 1576 O O . ILE A 1 204 ? 10.656 6.732 -11.614 1.00 93.88 204 ILE A O 1
ATOM 1580 N N . GLY A 1 205 ? 11.286 7.233 -13.699 1.00 92.00 205 GLY A N 1
ATOM 1581 C CA . GLY A 1 205 ? 12.599 7.702 -13.276 1.00 92.00 205 GLY A CA 1
ATOM 1582 C C . GLY A 1 205 ? 13.349 8.463 -14.352 1.00 92.00 205 GLY A C 1
ATOM 1583 O O . GLY A 1 205 ? 12.894 8.582 -15.482 1.00 92.00 205 GLY A O 1
ATOM 1584 N N . GLY A 1 206 ? 14.501 9.012 -13.975 1.00 90.12 206 GLY A N 1
ATOM 1585 C CA . GLY A 1 206 ? 15.469 9.535 -14.938 1.00 90.12 206 GLY A CA 1
ATOM 1586 C C . GLY A 1 206 ? 16.441 8.449 -15.407 1.00 90.12 206 GLY A C 1
ATOM 1587 O O . GLY A 1 206 ? 16.393 7.309 -14.940 1.00 90.12 206 GLY A O 1
ATOM 1588 N N . ASN A 1 207 ? 17.382 8.835 -16.266 1.00 87.94 207 ASN A N 1
ATOM 1589 C CA . ASN A 1 207 ? 18.344 7.941 -16.924 1.00 87.94 207 ASN A CA 1
ATOM 1590 C C . ASN A 1 207 ? 19.042 6.933 -15.997 1.00 87.94 207 ASN A C 1
ATOM 1592 O O . ASN A 1 207 ? 19.176 5.770 -16.358 1.00 87.94 207 ASN A O 1
ATOM 1596 N N . GLU A 1 208 ? 19.472 7.348 -14.803 1.00 86.94 208 GLU A N 1
ATOM 1597 C CA . GLU A 1 208 ? 20.180 6.454 -13.873 1.00 86.94 208 GLU A CA 1
ATOM 1598 C C . GLU A 1 208 ? 19.287 5.329 -13.339 1.00 86.94 208 GLU A C 1
ATOM 1600 O O . GLU A 1 208 ? 19.718 4.182 -13.239 1.00 86.94 208 GLU A O 1
ATOM 1605 N N . MET A 1 209 ? 18.014 5.628 -13.064 1.00 87.56 209 MET A N 1
ATOM 1606 C CA . MET A 1 209 ? 17.044 4.608 -12.670 1.00 87.56 209 MET A CA 1
ATOM 1607 C C . MET A 1 209 ? 16.752 3.668 -13.841 1.00 87.56 209 MET A C 1
ATOM 1609 O O . MET A 1 209 ? 16.660 2.460 -13.646 1.00 87.56 209 MET A O 1
ATOM 1613 N N . MET A 1 210 ? 16.672 4.203 -15.061 1.00 89.38 210 MET A N 1
ATOM 1614 C CA . MET A 1 210 ? 16.441 3.378 -16.242 1.00 89.38 210 MET A CA 1
ATOM 1615 C C . MET A 1 210 ? 17.584 2.395 -16.485 1.00 89.38 210 MET A C 1
ATOM 1617 O O . MET A 1 210 ? 17.329 1.205 -16.622 1.00 89.38 210 MET A O 1
ATOM 1621 N N . LYS A 1 211 ? 18.841 2.845 -16.415 1.00 89.69 211 LYS A N 1
ATOM 1622 C CA . LYS A 1 211 ? 20.015 1.960 -16.515 1.00 89.69 211 LYS A CA 1
ATOM 1623 C C . LYS A 1 211 ? 20.015 0.862 -15.449 1.00 89.69 211 LYS A C 1
ATOM 1625 O O . LYS A 1 211 ? 20.369 -0.275 -15.738 1.00 89.69 211 LYS A O 1
ATOM 1630 N N . LEU A 1 212 ? 19.608 1.188 -14.218 1.00 88.94 212 LEU A N 1
ATOM 1631 C CA . LEU A 1 212 ? 19.560 0.220 -13.118 1.00 88.94 212 LEU A CA 1
ATOM 1632 C C . LEU A 1 212 ? 18.588 -0.941 -13.397 1.00 88.94 212 LEU A C 1
ATOM 1634 O O . LEU A 1 212 ? 18.869 -2.077 -13.014 1.00 88.94 212 LEU A O 1
ATOM 1638 N N . TYR A 1 213 ? 17.457 -0.662 -14.051 1.00 90.06 213 TYR A N 1
ATOM 1639 C CA . TYR A 1 213 ? 16.400 -1.647 -14.310 1.00 90.06 213 TYR A CA 1
ATOM 1640 C C . TYR A 1 213 ? 16.334 -2.155 -15.752 1.00 90.06 213 TYR A C 1
ATOM 1642 O O . TYR A 1 213 ? 15.580 -3.088 -16.021 1.00 90.06 213 TYR A O 1
ATOM 1650 N N . GLU A 1 214 ? 17.147 -1.619 -16.660 1.00 88.94 214 GLU A N 1
ATOM 1651 C CA . GLU A 1 214 ? 17.263 -2.059 -18.055 1.00 88.94 214 GLU A CA 1
ATOM 1652 C C . GLU A 1 214 ? 17.397 -3.590 -18.204 1.00 88.94 214 GLU A C 1
ATOM 1654 O O . GLU A 1 214 ? 16.680 -4.159 -19.031 1.00 88.94 214 GLU A O 1
ATOM 1659 N N . PRO A 1 215 ? 18.171 -4.316 -17.364 1.00 87.88 215 PRO A N 1
ATOM 1660 C CA . PRO A 1 215 ? 18.252 -5.777 -17.460 1.00 87.88 215 PRO A CA 1
ATOM 1661 C C . PRO A 1 215 ? 16.929 -6.520 -17.204 1.00 87.88 215 PRO A C 1
ATOM 1663 O O . PRO A 1 215 ? 16.843 -7.712 -17.491 1.00 87.88 215 PRO A O 1
ATOM 1666 N N . LEU A 1 216 ? 15.924 -5.859 -16.621 1.00 85.00 216 LEU A N 1
ATOM 1667 C CA . LEU A 1 216 ? 14.597 -6.418 -16.331 1.00 85.00 216 LEU A CA 1
ATOM 1668 C C . LEU A 1 216 ? 13.545 -6.029 -17.376 1.00 85.00 216 LEU A C 1
ATOM 1670 O O . LEU A 1 216 ? 12.491 -6.665 -17.443 1.00 85.00 216 LEU A O 1
ATOM 1674 N N . ALA A 1 217 ? 13.825 -5.017 -18.202 1.00 80.06 217 ALA A N 1
ATOM 1675 C CA . ALA A 1 217 ? 12.891 -4.467 -19.185 1.00 80.06 217 ALA A CA 1
ATOM 1676 C C . ALA A 1 217 ? 12.459 -5.493 -20.248 1.00 80.06 217 ALA A C 1
ATOM 1678 O O . ALA A 1 217 ? 11.359 -5.422 -20.789 1.00 80.06 217 ALA A O 1
ATOM 1679 N N . SER A 1 218 ? 13.301 -6.494 -20.513 1.00 71.44 218 SER A N 1
ATOM 1680 C CA . SER A 1 218 ? 13.050 -7.563 -21.486 1.00 71.44 218 SER A CA 1
ATOM 1681 C C . SER A 1 218 ? 11.904 -8.509 -21.108 1.00 71.44 218 SER A C 1
ATOM 1683 O O . SER A 1 218 ? 11.459 -9.284 -21.950 1.00 71.44 218 SER A O 1
ATOM 1685 N N . SER A 1 219 ? 11.402 -8.451 -19.871 1.00 67.56 219 SER A N 1
ATOM 1686 C CA . SER A 1 219 ? 10.393 -9.386 -19.357 1.00 67.56 219 SER A CA 1
ATOM 1687 C C . SER A 1 219 ? 8.952 -9.126 -19.829 1.00 67.56 219 SER A C 1
ATOM 1689 O O . SER A 1 219 ? 8.067 -9.900 -19.481 1.00 67.56 219 SER A O 1
ATOM 1691 N N . GLY A 1 220 ? 8.668 -8.068 -20.603 1.00 70.75 220 GLY A N 1
ATOM 1692 C CA . GLY A 1 220 ? 7.314 -7.730 -21.097 1.00 70.75 220 GLY A CA 1
ATOM 1693 C C . GLY A 1 220 ? 6.321 -7.263 -20.014 1.00 70.75 220 GLY A C 1
ATOM 1694 O O . GLY A 1 220 ? 5.361 -6.556 -20.311 1.00 70.75 220 GLY A O 1
ATOM 1695 N N . SER A 1 221 ? 6.594 -7.594 -18.754 1.00 85.75 221 SER A N 1
ATOM 1696 C CA . SER A 1 221 ? 5.886 -7.164 -17.546 1.00 85.75 221 SER A CA 1
ATOM 1697 C C . SER A 1 221 ? 6.373 -5.826 -16.986 1.00 85.75 221 SER A C 1
ATOM 1699 O O . SER A 1 221 ? 5.799 -5.333 -16.016 1.00 85.75 221 SER A O 1
ATOM 1701 N N . VAL A 1 222 ? 7.433 -5.248 -17.556 1.00 91.56 222 VAL A N 1
ATOM 1702 C CA . VAL A 1 222 ? 8.088 -4.032 -17.059 1.00 91.56 222 VAL A CA 1
ATOM 1703 C C . VAL A 1 222 ? 7.838 -2.871 -18.022 1.00 91.56 222 VAL A C 1
ATOM 1705 O O . VAL A 1 222 ? 8.249 -2.899 -19.177 1.00 91.56 222 VAL A O 1
ATOM 1708 N N . GLU A 1 223 ? 7.174 -1.836 -17.521 1.00 92.94 223 GLU A N 1
ATOM 1709 C CA . GLU A 1 223 ? 6.899 -0.569 -18.193 1.00 92.94 223 GLU A CA 1
ATOM 1710 C C . GLU A 1 223 ? 7.828 0.506 -17.610 1.00 92.94 223 GLU A C 1
ATOM 1712 O O . GLU A 1 223 ? 7.827 0.743 -16.401 1.00 92.94 223 GLU A O 1
ATOM 1717 N N . MET A 1 224 ? 8.636 1.151 -18.453 1.00 92.56 224 MET A N 1
ATOM 1718 C CA . MET A 1 224 ? 9.586 2.194 -18.048 1.00 92.56 224 MET A CA 1
ATOM 1719 C C . MET A 1 224 ? 9.173 3.531 -18.667 1.00 92.56 224 MET A C 1
ATOM 1721 O O . MET A 1 224 ? 9.022 3.625 -19.881 1.00 92.56 224 MET A O 1
ATOM 1725 N N . ILE A 1 225 ? 8.986 4.556 -17.834 1.00 92.50 225 ILE A N 1
ATOM 1726 C CA . ILE A 1 225 ? 8.502 5.887 -18.222 1.00 92.50 225 ILE A CA 1
ATOM 1727 C C . ILE A 1 225 ? 9.505 6.944 -17.757 1.00 92.50 225 ILE A C 1
ATOM 1729 O O . ILE A 1 225 ? 9.734 7.105 -16.553 1.00 92.50 225 ILE A O 1
ATOM 1733 N N . ASP A 1 226 ? 10.097 7.686 -18.694 1.00 89.88 226 ASP A N 1
ATOM 1734 C CA . ASP A 1 226 ? 11.001 8.783 -18.343 1.00 89.88 226 ASP A CA 1
ATOM 1735 C C . ASP A 1 226 ? 10.213 9.900 -17.639 1.00 89.88 226 ASP A C 1
ATOM 1737 O O . ASP A 1 226 ? 9.187 10.387 -18.121 1.00 89.88 226 ASP A O 1
ATOM 1741 N N . VAL A 1 227 ? 10.699 10.331 -16.476 1.00 88.56 227 VAL A N 1
ATOM 1742 C CA . VAL A 1 227 ? 10.096 11.422 -15.699 1.00 88.56 227 VAL A CA 1
ATOM 1743 C C . VAL A 1 227 ? 9.992 12.734 -16.491 1.00 88.56 227 VAL A C 1
ATOM 1745 O O . VAL A 1 227 ? 9.098 13.538 -16.223 1.00 88.56 227 VAL A O 1
ATOM 1748 N N . ASN A 1 228 ? 10.867 12.953 -17.475 1.00 85.31 228 ASN A N 1
ATOM 1749 C CA . ASN A 1 228 ? 10.854 14.120 -18.358 1.00 85.31 228 ASN A CA 1
ATOM 1750 C C . ASN A 1 228 ? 9.698 14.090 -19.370 1.00 85.31 228 ASN A C 1
ATOM 1752 O O . ASN A 1 228 ? 9.317 15.133 -19.898 1.00 85.31 228 ASN A O 1
ATOM 1756 N N . GLU A 1 229 ? 9.104 12.923 -19.622 1.00 83.81 229 GLU A N 1
ATOM 1757 C CA . GLU A 1 229 ? 7.954 12.766 -20.520 1.00 83.81 229 GLU A CA 1
ATOM 1758 C C . GLU A 1 229 ? 6.607 13.019 -19.824 1.00 83.81 229 GLU A C 1
ATOM 1760 O O . GLU A 1 229 ? 5.556 13.049 -20.485 1.00 83.81 229 GLU A O 1
ATOM 1765 N N . ILE A 1 230 ? 6.632 13.215 -18.499 1.00 82.75 230 ILE A N 1
ATOM 1766 C CA . ILE A 1 230 ? 5.450 13.427 -17.663 1.00 82.75 230 ILE A CA 1
ATOM 1767 C C . ILE A 1 230 ? 5.138 14.919 -17.556 1.00 82.75 230 ILE A C 1
ATOM 1769 O O . ILE A 1 230 ? 5.918 15.708 -17.015 1.00 82.75 230 ILE A O 1
ATOM 1773 N N . ILE A 1 231 ? 3.940 15.310 -17.996 1.00 74.00 231 ILE A N 1
ATOM 1774 C CA . ILE A 1 231 ? 3.462 16.688 -17.832 1.00 74.00 231 ILE A CA 1
ATOM 1775 C C . ILE A 1 231 ? 3.221 16.954 -16.344 1.00 74.00 231 ILE A C 1
ATOM 1777 O O . ILE A 1 231 ? 2.383 16.310 -15.704 1.00 74.00 231 ILE A O 1
ATOM 1781 N N . ARG A 1 232 ? 3.933 17.941 -15.790 1.00 60.06 232 ARG A N 1
ATOM 1782 C CA . ARG A 1 232 ? 3.693 18.474 -14.442 1.00 60.06 232 ARG A CA 1
ATOM 1783 C C . ARG A 1 232 ? 2.449 19.370 -14.453 1.00 60.06 232 ARG A C 1
ATOM 1785 O O . ARG A 1 232 ? 2.563 20.586 -14.384 1.00 60.06 232 ARG A O 1
ATOM 1792 N N . GLY A 1 233 ? 1.265 18.788 -14.595 1.00 52.88 233 GLY A N 1
ATOM 1793 C CA . GLY A 1 233 ? 0.015 19.549 -14.580 1.00 52.88 233 GLY A CA 1
ATOM 1794 C C . GLY A 1 233 ? -1.181 18.694 -14.969 1.00 52.88 233 GLY A C 1
ATOM 1795 O O . GLY A 1 233 ? -1.287 18.274 -16.119 1.00 52.88 233 GLY A O 1
ATOM 1796 N N . GLY A 1 234 ? -2.048 18.427 -13.995 1.00 39.91 234 GLY A N 1
ATOM 1797 C CA . GLY A 1 234 ? -3.291 17.671 -14.127 1.00 39.91 234 GLY A CA 1
ATOM 1798 C C . GLY A 1 234 ? -3.903 17.426 -12.762 1.00 39.91 234 GLY A C 1
ATOM 1799 O O . GLY A 1 234 ? -3.280 16.653 -12.000 1.00 39.91 234 GLY A O 1
#

Sequence (234 aa):
MLSRRAIQESIMEKIDRGRIVVLIAPTSFGKSTLIAKLCEKFRVLDMLPLRSIIKDQLEKMVSTLRADSVGFLAGLGEVRVELEGNSIKIEKDPFMLRRGIVATYDSAFLTTLLAPLVEVGKARAHWDVVYYALHDRVVAFDEAHILMRADEAEGGTSRDILPSFAEILAKIGCRVLWTSATIPPPSLKTLLAAEGIDVSVVIIGGNEMMKLYEPLASSGSVEMIDVNEIIRGG

Nearest PDB structures (foldseek):
  8yrs-assembly1_B  TM=5.240E-01  e=2.993E-04  Homo sapiens
  8yrs-assembly1_A  TM=5.277E-01  e=4.576E-04  Homo sapiens
  4q47-assembly1_A  TM=5.517E-01  e=1.738E-03  Deinococcus radiodurans R1 = ATCC 13939 = DSM 20539
  4cbi-assembly3_C  TM=4.214E-01  e=9.477E-04  Classical swine fever virus
  7bsw-assembly1_A  TM=3.353E-01  e=2.091E-02  Homo sapiens

InterPro domains:
  IPR011545 DEAD/DEAH-box helicase domain [PF00270] (6-188)
  IPR014001 Helicase superfamily 1/2, ATP-binding domain [PS51192] (12-201)
  IPR027417 P-loop containing nucleoside triphosphate hydrolase [G3DSA:3.40.50.300] (2-199)
  IPR027417 P-loop containing nucleoside triphosphate hydrolase [SSF52540] (5-186)

Organism: NCBI:txid498846

Foldseek 3Di:
DDALVNVLVVQLVCLVVLAAEEEAAAPVSPPLLSQLQNLLPFQEEAEDADPVCQQVSLLSNCVSDPLQLEAEFEPDDWHWHADPNDTHTHYHDLLLQGRHYYYYPVRLCCCLVPRRPVQPPPPDGPSVSNLVSLARGEYEAEQVVVQVCPCVVPPDPDDRCVLVVCLVSSVSHYRYYYYHNDDQPVSVVSNLPRPPHHYAYEHEEAPVSCVRCVVVCVSVRYHYHYNVVYDPDD

Mean predicted aligned error: 5.99 Å

Secondary structure (DSSP, 8-state):
-EEHHHHHHHHHHHHHTT-EEEEE--GGG-HHHHHHHHHHHS-EEEEES-GGGHHHHHHHHHTTS-GGGEEEESS-S-EEEEETTEEEEEPB-TT--SSEEEEEHHHHHIIIII--TTTTT-SS---HHHHHHHTT-EEEETTTHHHHHTTGGGT-----HHHHHHHHHHHTT-EEEEEES---HHHHHHHHT-TT--EEEEEEE-HHHHHHHHHHHTTSSEEEEEGGGEES--

Solvent-accessible surface area (backbone atoms only — not comparable to full-atom values): 12929 Å² total; per-residue (Å²): 122,49,44,61,60,58,53,53,50,53,51,52,52,47,38,72,75,57,18,37,32,38,40,33,31,51,79,87,72,41,62,70,58,51,56,24,55,45,39,76,81,36,36,29,42,38,28,30,86,50,79,85,56,47,55,67,50,48,36,50,33,42,76,68,37,61,58,88,41,36,27,32,32,56,102,62,84,88,47,65,34,75,54,97,92,40,81,43,79,48,50,76,34,68,54,49,73,49,38,33,30,44,25,25,48,70,48,46,49,42,32,73,77,72,32,26,76,88,41,67,93,52,96,83,54,76,48,65,53,36,59,62,42,42,44,69,16,35,40,32,35,40,55,46,37,61,72,67,48,63,41,69,81,70,79,54,91,69,78,68,57,61,48,59,52,50,51,52,41,44,74,62,48,18,23,34,36,38,33,21,67,53,69,63,65,69,58,52,51,56,44,69,64,42,82,98,58,58,52,39,36,40,38,42,32,53,71,71,56,48,65,71,45,51,90,52,44,83,69,78,38,42,46,80,44,55,52,88,43,42,47,94,71,130